Protein 7D2W (pdb70)

B-factor: mean 41.46, std 14.6, range [18.51, 100.07]

Foldseek 3Di:
DQDDPVRLVVVLVVPPWDDDVVVVVVSVVSLVVHLVVLLVVLLVVLVVLAPCCDDDHNVNLVVVSCVVVVVLSVVLVVVLVVCVVVPHTSVVNVVSSVVSSVVSVVSSVVSSVVSNVNRVVVVDD/DADDPVRLVVVLVVCPFDDDPVVVVVSVVNLVVHLVVLLVVLLVVLVVLAPCVPDQDHNVNLVVVSCVVSVVLSVVLVVVLVVCVVVVPTSVVSSVSSVVSSVVSVVSSVVSSVVSVVSSVVVVD

Secondary structure (DSSP, 8-state):
-PPPHHHHHHHHHH-SSPPPHHHHHHHHHHHHHHHHHHHHHHHHHHHHHS-------HHHHHHHHHHHHHHHHHHHHHHHHHHHHTT--HHHHHHHHHHHHHHHHHHHHHHHHHHHHHHHHHT--/----HHHHHHHHHH--SPPPHHHHHHHHHHHHHHHHHHHHHHHHHHHHHS---PPPP-HHHHHHHHHHHHHHHHHHHHHHHHHHHHTT--HHHHHHHHHHHHHHHHHHHHHHHHHHHHHHHHHT-

InterPro domains:
  IPR006526 Exported protein, PHISTa/b/c, conserved domain, Plasmodium [TIGR01639] (63-121)
  IPR019111 Plasmodium RESA, N-terminal [PF09687] (70-198)
  IPR044885 Plasmodium RESA, N-terminal helical domain superfamily [G3DSA:6.10.280.180] (71-206)

Solvent-accessible surface area: 14260 Å² total; per-residue (Å²): 136,95,40,75,86,124,81,0,32,100,35,12,105,130,10,124,143,70,16,99,110,108,79,7,49,76,1,8,97,28,0,14,22,20,6,122,93,23,14,139,62,9,36,158,74,0,113,66,44,16,48,150,160,56,95,55,82,63,101,24,0,26,154,42,0,62,93,91,14,58,79,17,43,83,77,0,35,85,97,0,83,101,19,12,96,128,169,4,84,16,94,74,3,32,28,24,1,38,24,0,0,12,68,4,43,57,19,22,9,61,3,34,23,85,9,18,89,36,1,9,72,46,115,46,150,144,94,41,68,64,124,74,1,45,109,40,0,91,118,8,111,93,104,20,97,111,108,81,5,55,71,0,6,96,23,0,12,17,17,8,114,91,20,13,136,56,9,30,142,82,0,152,68,61,21,74,154,144,113,117,136,58,67,50,140,36,0,26,160,43,0,63,95,85,13,57,76,23,44,81,75,0,30,86,83,0,86,96,25,15,94,82,174,5,84,14,28,58,2,12,13,20,1,30,53,0,1,14,69,4,26,77,24,20,6,63,4,46,24,82,9,26,106,48,8,36,100,37,177,132

Radius of gyration: 20.76 Å; Cα contacts (8 Å, |Δi|>4): 161; c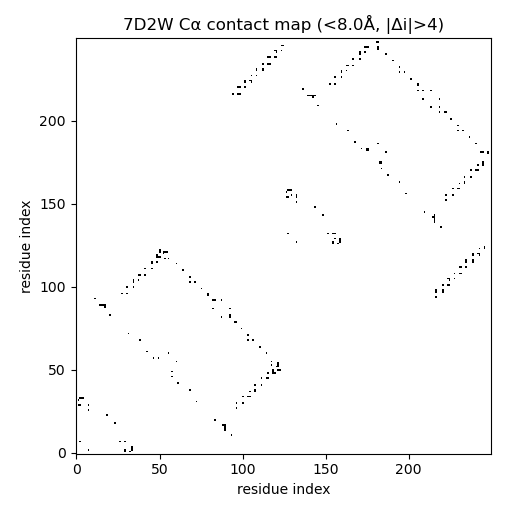hains: 2; bounding box: 69×45×41 Å

Nearest PDB structures (foldseek):
  7d2w-assembly1_A  TM=1.008E+00  e=3.069E-18  Plasmodium falciparum 3D7
  7d2w-assembly1_B  TM=9.846E-01  e=2.315E-16  Plasmodium falciparum 3D7
  5j0l-assembly3_E  TM=7.028E-01  e=2.109E+00  synthetic construct
  5j0l-assembly2_D  TM=6.721E-01  e=1.877E+00  synthetic construct
  5j0l-assembly1_B  TM=6.746E-01  e=4.779E+00  synthetic construct

Structure (mmCIF, N/CA/C/O backbone):
data_7D2W
#
_entry.id   7D2W
#
_cell.length_a   78.523
_cell.length_b   78.523
_cell.length_c   100.559
_cell.angle_alpha   90.000
_cell.angle_beta   90.000
_cell.angle_gamma   120.000
#
_symmetry.space_group_name_H-M   'P 65'
#
loop_
_entity.id
_entity.type
_entity.pdbx_description
1 polymer 'PRESAN domain-containing protein'
2 non-polymer 'MERCURY (II) ION'
3 water water
#
loop_
_atom_site.group_PDB
_atom_site.id
_atom_site.type_symbol
_atom_site.label_atom_id
_atom_site.label_alt_id
_atom_site.label_comp_id
_atom_site.label_asym_id
_atom_site.label_entity_id
_atom_site.label_seq_id
_atom_site.pdbx_PDB_ins_code
_atom_site.Cartn_x
_atom_site.Cartn_y
_atom_site.Cartn_z
_atom_site.occupancy
_atom_site.B_iso_or_equiv
_atom_site.auth_seq_id
_atom_site.auth_comp_id
_atom_site.auth_asym_id
_atom_site.auth_atom_id
_atom_site.pdbx_PDB_model_num
ATOM 1 N N . GLU A 1 45 ? 24.35510 44.93769 17.43997 1.000 67.41773 44 GLU A N 1
ATOM 2 C CA . GLU A 1 45 ? 24.08555 43.50189 17.45392 1.000 64.08725 44 GLU A CA 1
ATOM 3 C C . GLU A 1 45 ? 23.58791 43.02018 18.82960 1.000 66.62520 44 GLU A C 1
ATOM 4 O O . GLU A 1 45 ? 24.23712 42.19330 19.47341 1.000 71.83143 44 GLU A O 1
ATOM 6 N N . GLN A 1 46 ? 22.42580 43.52659 19.24871 1.000 54.94960 45 GLN A N 1
ATOM 7 C CA . GLN A 1 46 ? 21.89333 43.26548 20.58418 1.000 45.70678 45 GLN A CA 1
ATOM 8 C C . GLN A 1 46 ? 21.59099 41.78420 20.78871 1.000 45.51903 45 GLN A C 1
ATOM 9 O O . GLN A 1 46 ? 20.82859 41.18042 20.02656 1.000 47.66744 45 GLN A O 1
ATOM 15 N N . LEU A 1 47 ? 22.18854 41.19863 21.82144 1.000 35.87857 46 LEU A N 1
ATOM 16 C CA . LEU A 1 47 ? 21.91793 39.80337 22.13707 1.000 39.59494 46 LEU A CA 1
ATOM 17 C C . LEU A 1 47 ? 20.53284 39.66720 22.75966 1.000 39.60519 46 LEU A C 1
ATOM 18 O O . LEU A 1 47 ? 20.07570 40.54255 23.50331 1.000 38.26826 46 LEU A O 1
ATOM 23 N N . THR A 1 48 ? 19.86410 38.56497 22.44854 1.000 33.19021 47 THR A N 1
ATOM 24 C CA . THR A 1 48 ? 18.67104 38.21224 23.19282 1.000 36.48691 47 THR A CA 1
ATOM 25 C C . THR A 1 48 ? 19.07148 37.62097 24.53681 1.000 35.54213 47 THR A C 1
ATOM 26 O O . THR A 1 48 ? 20.21109 37.19347 24.73663 1.000 31.83092 47 THR A O 1
ATOM 30 N N . ARG A 1 49 ? 18.11616 37.61024 25.47077 1.000 29.35119 48 ARG A N 1
ATOM 31 C CA . ARG A 1 49 ? 18.35027 36.97354 26.76109 1.000 31.99545 48 ARG A CA 1
ATOM 32 C C . ARG A 1 49 ? 18.81426 35.53628 26.57311 1.000 30.60637 48 ARG A C 1
ATOM 33 O O . ARG A 1 49 ? 19.77213 35.08645 27.21006 1.000 35.31326 48 ARG A O 1
ATOM 41 N N . GLU A 1 50 ? 18.15213 34.80654 25.67201 1.000 31.21364 49 GLU A N 1
ATOM 42 C CA . GLU A 1 50 ? 18.54228 33.43558 25.37689 1.000 34.69359 49 GLU A CA 1
ATOM 43 C C . GLU A 1 50 ? 19.99239 33.35803 24.90923 1.000 36.92702 49 GLU A C 1
ATOM 44 O O . GLU A 1 50 ? 20.74447 32.46765 25.32478 1.000 36.00421 49 GLU A O 1
ATOM 50 N N . GLU A 1 51 ? 20.39854 34.27317 24.03178 1.000 28.96554 50 GLU A N 1
ATOM 51 C CA . GLU A 1 51 ? 21.76811 34.25244 23.52674 1.000 38.77499 50 GLU A CA 1
ATOM 52 C C . GLU A 1 51 ? 22.75928 34.63024 24.61082 1.000 39.84342 50 GLU A C 1
ATOM 53 O O . GLU A 1 51 ? 23.88362 34.12535 24.62932 1.000 37.51911 50 GLU A O 1
ATOM 59 N N . LEU A 1 52 ? 22.35677 35.50774 25.52253 1.000 36.82954 51 LEU A N 1
ATOM 60 C CA . LEU A 1 52 ? 23.23791 35.88869 26.61796 1.000 34.62617 51 LEU A CA 1
ATOM 61 C C . LEU A 1 52 ? 23.45518 34.72546 27.57703 1.000 33.21216 51 LEU A C 1
ATOM 62 O O . LEU A 1 52 ? 24.57810 34.48844 28.03520 1.000 36.96925 51 LEU A O 1
ATOM 67 N N . TYR A 1 53 ? 22.40047 33.97291 27.88295 1.000 27.94446 52 TYR A N 1
ATOM 68 C CA . TYR A 1 53 ? 22.55926 32.85546 28.80802 1.000 33.66397 52 TYR A CA 1
ATOM 69 C C . TYR A 1 53 ? 23.32628 31.69839 28.18145 1.000 34.36659 52 TYR A C 1
ATOM 70 O O . TYR A 1 53 ? 24.04433 30.98340 28.89061 1.000 38.05898 52 TYR A O 1
ATOM 79 N N . GLU A 1 54 ? 23.15651 31.47098 26.87503 1.000 32.17140 53 GLU A N 1
ATOM 80 C CA . GLU A 1 54 ? 24.00321 30.50368 26.18132 1.000 37.27407 53 GLU A CA 1
ATOM 81 C C . GLU A 1 54 ? 25.46298 30.95193 26.21733 1.000 44.05530 53 GLU A C 1
ATOM 82 O O . GLU A 1 54 ? 26.36723 30.16917 26.52819 1.000 52.59088 53 GLU A O 1
ATOM 88 N N . LEU A 1 55 ? 25.70113 32.22667 25.93348 1.000 41.31877 54 LEU A N 1
ATOM 89 C CA . LEU A 1 55 ? 27.04661 32.78191 25.99832 1.000 45.15321 54 LEU A CA 1
ATOM 90 C C . LEU A 1 55 ? 27.63929 32.70245 27.39727 1.000 55.15752 54 LEU A C 1
ATOM 91 O O . LEU A 1 55 ? 28.86762 32.67410 27.54051 1.000 55.53412 54 LEU A O 1
ATOM 96 N N . PHE A 1 56 ? 26.79456 32.67734 28.43711 1.000 52.24395 55 PHE A N 1
ATOM 97 C CA . PHE A 1 56 ? 27.27010 32.51287 29.80663 1.000 44.52187 55 PHE A CA 1
ATOM 98 C C . PHE A 1 56 ? 27.81733 31.12283 30.07041 1.000 59.22323 55 PHE A C 1
ATOM 99 O O . PHE A 1 56 ? 28.24545 30.84429 31.19493 1.000 58.68168 55 PHE A O 1
ATOM 107 N N . ASP A 1 57 ? 27.78318 30.22398 29.09206 1.000 59.23382 56 ASP A N 1
ATOM 108 C CA . ASP A 1 57 ? 28.44241 28.94002 29.25208 1.000 53.15223 56 ASP A CA 1
ATOM 109 C C . ASP A 1 57 ? 29.72172 28.84844 28.44272 1.000 58.69127 56 ASP A C 1
ATOM 110 O O . ASP A 1 57 ? 30.58084 28.02111 28.76357 1.000 55.39830 56 ASP A O 1
ATOM 115 N N . LEU A 1 58 ? 29.88280 29.71523 27.43674 1.000 55.55168 57 LEU A N 1
ATOM 116 C CA . LEU A 1 58 ? 31.16231 29.88495 26.76345 1.000 53.63858 57 LEU A CA 1
ATOM 117 C C . LEU A 1 58 ? 32.17993 30.61304 27.62836 1.000 59.46709 57 LEU A C 1
ATOM 118 O O . LEU A 1 58 ? 33.36507 30.65034 27.26872 1.000 49.54503 57 LEU A O 1
ATOM 123 N N . LEU A 1 59 ? 31.73905 31.20448 28.74219 1.000 56.34593 58 LEU A N 1
ATOM 124 C CA . LEU A 1 59 ? 32.62613 31.82256 29.72741 1.000 62.19813 58 LEU A CA 1
ATOM 125 C C . LEU A 1 59 ? 32.84776 30.81474 30.84626 1.000 65.87297 58 LEU A C 1
ATOM 126 O O . LEU A 1 59 ? 32.06307 30.71085 31.79029 1.000 62.29648 58 LEU A O 1
ATOM 131 N N . VAL A 1 60 ? 33.92456 30.04634 30.71438 1.000 71.42518 59 VAL A N 1
ATOM 132 C CA . VAL A 1 60 ? 34.35674 29.13249 31.76512 1.000 73.69057 59 VAL A CA 1
ATOM 133 C C . VAL A 1 60 ? 35.38397 29.80049 32.67582 1.000 59.12879 59 VAL A C 1
ATOM 134 O O . VAL A 1 60 ? 35.52838 29.41187 33.84202 1.000 53.34332 59 VAL A O 1
ATOM 138 N N . GLN A 1 61 ? 36.11240 30.78093 32.14693 1.000 51.74485 60 GLN A N 1
ATOM 139 C CA . GLN A 1 61 ? 37.03992 31.61374 32.88867 1.000 58.58943 60 GLN A CA 1
ATOM 140 C C . GLN A 1 61 ? 36.56378 33.05037 32.80273 1.000 53.88896 60 GLN A C 1
ATOM 141 O O . GLN A 1 61 ? 35.81156 33.41527 31.89541 1.000 44.16882 60 GLN A O 1
ATOM 147 N N . VAL A 1 62 ? 37.01883 33.86570 33.74907 1.000 53.26234 61 VAL A N 1
ATOM 148 C CA . VAL A 1 62 ? 36.73837 35.29810 33.71422 1.000 56.71108 61 VAL A CA 1
ATOM 149 C C . VAL A 1 62 ? 37.32335 35.86999 32.42488 1.000 46.64802 61 VAL A C 1
ATOM 150 O O . VAL A 1 62 ? 38.51799 35.70739 32.16063 1.000 40.22437 61 VAL A O 1
ATOM 154 N N . PRO A 1 63 ? 36.51576 36.51551 31.59265 1.000 50.18768 62 PRO A N 1
ATOM 155 C CA . PRO A 1 63 ? 37.03451 37.10437 30.35009 1.000 47.22292 62 PRO A CA 1
ATOM 156 C C . PRO A 1 63 ? 37.61144 38.48355 30.61140 1.000 43.17710 62 PRO A C 1
ATOM 157 O O . PRO A 1 63 ? 37.49162 38.99969 31.73225 1.000 40.24638 62 PRO A O 1
ATOM 161 N N . PRO A 1 64 ? 38.24449 39.11163 29.61462 1.000 38.03857 63 PRO A N 1
ATOM 162 C CA . PRO A 1 64 ? 38.78083 40.46354 29.82175 1.000 41.48025 63 PRO A CA 1
ATOM 163 C C . PRO A 1 64 ? 37.67082 41.45234 30.12854 1.000 45.84678 63 PRO A C 1
ATOM 164 O O . PRO A 1 64 ? 36.50657 41.23794 29.78472 1.000 32.34754 63 PRO A O 1
ATOM 168 N N . ARG A 1 65 ? 38.06072 42.56374 30.76677 1.000 39.05689 64 ARG A N 1
ATOM 169 C CA . ARG A 1 65 ? 37.08117 43.52452 31.27215 1.000 39.54261 64 ARG A CA 1
ATOM 170 C C . ARG A 1 65 ? 36.25607 44.13968 30.14359 1.000 36.92114 64 ARG A C 1
ATOM 171 O O . ARG A 1 65 ? 35.03812 44.31906 30.29008 1.000 40.92365 64 ARG A O 1
ATOM 179 N N . THR A 1 66 ? 36.89892 44.46427 29.00886 1.000 34.53930 65 THR A N 1
ATOM 180 C CA . THR A 1 66 ? 36.16603 44.93810 27.83253 1.000 38.81794 65 THR A CA 1
ATOM 181 C C . THR A 1 66 ? 35.04254 43.98144 27.46227 1.000 33.08410 65 THR A C 1
ATOM 182 O O . THR A 1 66 ? 33.92966 44.40279 27.12453 1.000 36.68452 65 THR A O 1
ATOM 186 N N . TYR A 1 67 ? 35.32475 42.68496 27.51143 1.000 38.37790 66 TYR A N 1
ATOM 187 C CA . TYR A 1 67 ? 34.30057 41.68688 27.23532 1.000 34.87595 66 TYR A CA 1
ATOM 188 C C . TYR A 1 67 ? 33.18099 41.79283 28.25392 1.000 30.00715 66 TYR A C 1
ATOM 189 O O . TYR A 1 67 ? 31.99654 41.84680 27.90130 1.000 29.79140 66 TYR A O 1
ATOM 198 N N . LEU A 1 68 ? 33.54525 41.84834 29.53632 1.000 33.60749 67 LEU A N 1
ATOM 199 C CA . LEU A 1 68 ? 32.54404 41.96949 30.58906 1.000 33.77950 67 LEU A CA 1
ATOM 200 C C . LEU A 1 68 ? 31.69668 43.22694 30.42245 1.000 38.18232 67 LEU A C 1
ATOM 201 O O . LEU A 1 68 ? 30.48215 43.19774 30.66830 1.000 28.46709 67 LEU A O 1
ATOM 206 N N . LEU A 1 69 ? 32.30973 44.34226 29.99712 1.000 33.88966 68 LEU A N 1
ATOM 207 C CA . LEU A 1 69 ? 31.53012 45.56614 29.82014 1.000 34.14703 68 LEU A CA 1
ATOM 208 C C . LEU A 1 69 ? 30.57784 45.44525 28.64049 1.000 28.99224 68 LEU A C 1
ATOM 209 O O . LEU A 1 69 ? 29.46366 45.97664 28.67586 1.000 27.45985 68 LEU A O 1
ATOM 214 N N . ASN A 1 70 ? 31.00942 44.75728 27.58679 1.000 28.95235 69 ASN A N 1
ATOM 215 C CA . ASN A 1 70 ? 30.15493 44.47367 26.44043 1.000 31.95224 69 ASN A CA 1
ATOM 216 C C . ASN A 1 70 ? 28.92493 43.66539 26.86389 1.000 34.75404 69 ASN A C 1
ATOM 217 O O . ASN A 1 70 ? 27.80226 43.99036 26.47255 1.000 28.08049 69 ASN A O 1
ATOM 222 N N A ILE A 1 71 ? 29.14266 42.62582 27.66325 0.524 26.39070 70 ILE A N 1
ATOM 223 N N B ILE A 1 71 ? 29.15484 42.62005 27.65649 0.476 26.40201 70 ILE A N 1
ATOM 224 C CA A ILE A 1 71 ? 28.02544 41.83234 28.18290 0.524 25.34144 70 ILE A CA 1
ATOM 225 C CA B ILE A 1 71 ? 28.05948 41.82359 28.22152 0.476 28.23769 70 ILE A CA 1
ATOM 226 C C A ILE A 1 71 ? 27.05701 42.71154 28.97024 0.524 27.21996 70 ILE A C 1
ATOM 227 C C B ILE A 1 71 ? 27.07028 42.71974 28.95652 0.476 27.33581 70 ILE A C 1
ATOM 228 O O A ILE A 1 71 ? 25.83421 42.60741 28.81086 0.524 27.12089 70 ILE A O 1
ATOM 229 O O B ILE A 1 71 ? 25.85310 42.63354 28.75284 0.476 27.58135 70 ILE A O 1
ATOM 238 N N . TRP A 1 72 ? 27.58062 43.59636 29.82590 1.000 26.42055 71 TRP A N 1
ATOM 239 C CA . TRP A 1 72 ? 26.70774 44.48352 30.59603 1.000 25.49931 71 TRP A CA 1
ATOM 240 C C . TRP A 1 72 ? 25.88199 45.41124 29.69488 1.000 28.15949 71 TRP A C 1
ATOM 241 O O . TRP A 1 72 ? 24.72024 45.70855 29.99829 1.000 30.30453 71 TRP A O 1
ATOM 252 N N . ASN A 1 73 ? 26.45970 45.88814 28.58984 1.000 28.09183 72 ASN A N 1
ATOM 253 C CA . ASN A 1 73 ? 25.67349 46.69737 27.66238 1.000 30.86276 72 ASN A CA 1
ATOM 254 C C . ASN A 1 73 ? 24.53124 45.88644 27.05633 1.000 30.17331 72 ASN A C 1
ATOM 255 O O . ASN A 1 73 ? 23.42629 46.40510 26.87618 1.000 29.69319 72 ASN A O 1
ATOM 260 N N . HIS A 1 74 ? 24.77473 44.61328 26.72666 1.000 25.97171 73 HIS A N 1
ATOM 261 C CA . HIS A 1 74 ? 23.68070 43.76259 26.26456 1.000 23.93762 73 HIS A CA 1
ATOM 262 C C . HIS A 1 74 ? 22.63635 43.56028 27.36728 1.000 26.30029 73 HIS A C 1
ATOM 263 O O . HIS A 1 74 ? 21.43461 43.49411 27.08766 1.000 28.26143 73 HIS A O 1
ATOM 270 N N . LYS A 1 75 ? 23.07710 43.43257 28.62155 1.000 27.54203 74 LYS A N 1
ATOM 271 C CA . LYS A 1 75 ? 22.12905 43.36659 29.73611 1.000 26.37070 74 LYS A CA 1
ATOM 272 C C . LYS A 1 75 ? 21.26483 44.62369 29.78877 1.000 24.56411 74 LYS A C 1
ATOM 273 O O . LYS A 1 75 ? 20.03627 44.54570 29.92063 1.000 24.79494 74 LYS A O 1
ATOM 279 N N . ASN A 1 76 ? 21.89640 45.79455 29.68609 1.000 24.97490 75 ASN A N 1
ATOM 280 C CA . ASN A 1 76 ? 21.15248 47.05084 29.68584 1.000 29.63791 75 ASN A CA 1
ATOM 281 C C . ASN A 1 76 ? 20.13085 47.09221 28.55690 1.000 26.86162 75 ASN A C 1
ATOM 282 O O . ASN A 1 76 ? 18.98806 47.50301 28.76975 1.000 32.16842 75 ASN A O 1
ATOM 287 N N . GLY A 1 77 ? 20.51422 46.64470 27.35771 1.000 31.79914 76 GLY A N 1
ATOM 288 C CA . GLY A 1 77 ? 19.57248 46.63297 26.24526 1.000 32.53972 76 GLY A CA 1
ATOM 289 C C . GLY A 1 77 ? 18.37276 45.73665 26.49740 1.000 33.91429 76 GLY A C 1
ATOM 290 O O . GLY A 1 77 ? 17.24864 46.05406 26.10124 1.000 27.28374 76 GLY A O 1
ATOM 291 N N . ILE A 1 78 ? 18.59800 44.59761 27.14562 1.000 25.60502 77 ILE A N 1
ATOM 292 C CA . ILE A 1 78 ? 17.50299 43.69473 27.47563 1.000 29.20349 77 ILE A CA 1
ATOM 293 C C . ILE A 1 78 ? 16.56211 44.34399 28.49077 1.000 26.5730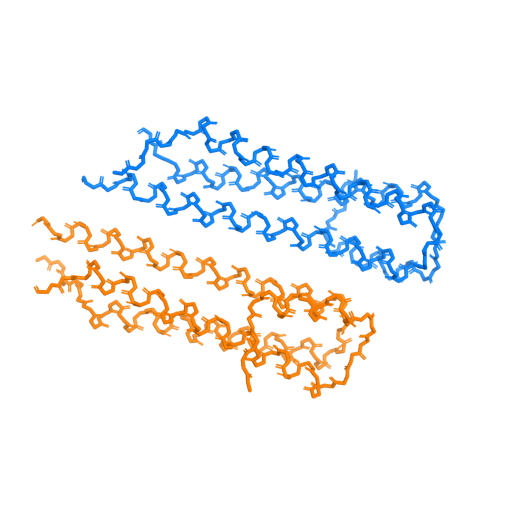1 77 ILE A C 1
ATOM 294 O O . ILE A 1 78 ? 15.33561 44.32894 28.32418 1.000 27.04804 77 ILE A O 1
ATOM 299 N N . CYS A 1 79 ? 17.11518 44.93200 29.54803 1.000 23.30811 78 CYS A N 1
ATOM 300 C CA . CYS A 1 79 ? 16.24576 45.53234 30.56230 1.000 25.64655 78 CYS A CA 1
ATOM 301 C C . CYS A 1 79 ? 15.50827 46.75149 30.02037 1.000 27.03004 78 CYS A C 1
ATOM 302 O O . CYS A 1 79 ? 14.32106 46.94815 30.31091 1.000 26.08174 78 CYS A O 1
ATOM 305 N N . ARG A 1 80 ? 16.19786 47.58406 29.24301 1.000 24.04534 79 ARG A N 1
ATOM 306 C CA . ARG A 1 80 ? 15.57070 48.77766 28.67719 1.000 26.55531 79 ARG A CA 1
ATOM 307 C C . ARG A 1 80 ? 14.44583 48.43377 27.70796 1.000 30.30922 79 ARG A C 1
ATOM 308 O O . ARG A 1 80 ? 13.45865 49.17970 27.60661 1.000 29.33239 79 ARG A O 1
ATOM 316 N N . GLN A 1 81 ? 14.56940 47.32506 26.97521 1.000 27.03318 80 GLN A N 1
ATOM 317 C CA . GLN A 1 81 ? 13.45806 46.91077 26.12514 1.000 28.85400 80 GLN A CA 1
ATOM 318 C C . GLN A 1 81 ? 12.28830 46.44273 26.98165 1.000 32.03218 80 GLN A C 1
ATOM 319 O O . GLN A 1 81 ? 11.12379 46.65434 26.61936 1.000 30.20481 80 GLN A O 1
ATOM 325 N N . GLY A 1 82 ? 12.57943 45.80799 28.12313 1.000 26.98769 81 GLY A N 1
ATOM 326 C CA . GLY A 1 82 ? 11.51958 45.48121 29.06850 1.000 26.58687 81 GLY A CA 1
ATOM 327 C C . GLY A 1 82 ? 10.76545 46.70848 29.55105 1.000 27.42542 81 GLY A C 1
ATOM 328 O O . GLY A 1 82 ? 9.53602 46.68889 29.68153 1.000 29.10771 81 GLY A O 1
ATOM 329 N N . THR A 1 83 ? 11.49010 47.78939 29.83456 1.000 25.64279 82 THR A N 1
ATOM 330 C CA . THR A 1 83 ? 10.84044 49.03414 30.23890 1.000 29.64721 82 THR A CA 1
ATOM 331 C C . THR A 1 83 ? 9.97629 49.60398 29.10702 1.000 34.68901 82 THR A C 1
ATOM 332 O O . THR A 1 83 ? 8.82710 50.01344 29.32851 1.000 29.96973 82 THR A O 1
ATOM 336 N N . LYS A 1 84 ? 10.52278 49.65543 27.88963 1.000 27.16723 83 LYS A N 1
ATOM 337 C CA . LYS A 1 84 ? 9.73840 50.11339 26.74198 1.000 27.83428 83 LYS A CA 1
ATOM 338 C C . LYS A 1 84 ? 8.45594 49.30167 26.59783 1.000 31.05281 83 LYS A C 1
ATOM 339 O O . LYS A 1 84 ? 7.37625 49.86632 26.38309 1.000 33.67169 83 LYS A O 1
ATOM 345 N N . ASP A 1 85 ? 8.55586 47.97263 26.74532 1.000 34.08323 84 ASP A N 1
ATOM 346 C CA . ASP A 1 85 ? 7.39114 47.09689 26.63287 1.000 32.39177 84 ASP A CA 1
ATOM 347 C C . ASP A 1 85 ? 6.36945 47.37338 27.73115 1.000 32.06933 84 ASP A C 1
ATOM 348 O O . ASP A 1 85 ? 5.15584 47.35754 27.48300 1.000 33.70204 84 ASP A O 1
ATOM 353 N N . LEU A 1 86 ? 6.84078 47.57328 28.95986 1.000 29.11575 85 LEU A N 1
ATOM 354 C CA . LEU A 1 86 ? 5.94206 47.89892 30.06449 1.000 26.10052 85 LEU A CA 1
ATOM 355 C C . LEU A 1 86 ? 5.16926 49.18714 29.78379 1.000 23.72978 85 LEU A C 1
ATOM 356 O O . LEU A 1 86 ? 3.94986 49.24801 29.97722 1.000 31.92602 85 LEU A O 1
ATOM 361 N N . LEU A 1 87 ? 5.86757 50.23133 29.33260 1.000 29.64777 86 LEU A N 1
ATOM 362 C CA . LEU A 1 87 ? 5.20747 51.50733 29.07065 1.000 32.53695 86 LEU A CA 1
ATOM 363 C C . LEU A 1 87 ? 4.23273 51.39242 27.90782 1.000 34.87546 86 LEU A C 1
ATOM 364 O O . LEU A 1 87 ? 3.17604 52.03306 27.91130 1.000 31.18438 86 LEU A O 1
ATOM 369 N N . LYS A 1 88 ? 4.57763 50.58666 26.90440 1.000 29.74885 87 LYS A N 1
ATOM 370 C CA . LYS A 1 88 ? 3.65650 50.32387 25.80102 1.000 33.09731 87 LYS A CA 1
ATOM 371 C C . LYS A 1 88 ? 2.39770 49.63311 26.30977 1.000 41.77571 87 LYS A C 1
ATOM 372 O O . LYS A 1 88 ? 1.27013 50.01401 25.95190 1.000 37.61876 87 LYS A O 1
ATOM 378 N N A ASN A 1 89 ? 2.56841 48.62685 27.16608 0.598 33.60786 88 ASN A N 1
ATOM 379 N N B ASN A 1 89 ? 2.57283 48.60551 27.14616 0.402 34.79293 88 ASN A N 1
ATOM 380 C CA A ASN A 1 89 ? 1.41419 47.89636 27.67680 0.598 37.48018 88 ASN A CA 1
ATOM 381 C CA B ASN A 1 89 ? 1.43005 47.88360 27.69960 0.402 37.23456 88 ASN A CA 1
ATOM 382 C C A ASN A 1 89 ? 0.58429 48.75799 28.62161 0.598 37.26515 88 ASN A C 1
ATOM 383 C C B ASN A 1 89 ? 0.58834 48.78890 28.58959 0.402 37.26947 88 ASN A C 1
ATOM 384 O O A ASN A 1 89 ? -0.64790 48.68046 28.61383 0.598 38.38560 88 ASN A O 1
ATOM 385 O O B ASN A 1 89 ? -0.64409 48.77476 28.51156 0.402 38.12433 88 ASN A O 1
ATOM 394 N N . LEU A 1 90 ? 1.23651 49.59511 29.43322 1.000 36.56535 89 LEU A N 1
ATOM 395 C CA . LEU A 1 90 ? 0.49386 50.46605 30.33794 1.000 32.26140 89 LEU A CA 1
ATOM 396 C C . LEU A 1 90 ? -0.25648 51.55057 29.57442 1.000 38.38932 89 LEU A C 1
ATOM 397 O O . LEU A 1 90 ? -1.39489 51.89253 29.92375 1.000 37.31921 89 LEU A O 1
ATOM 402 N N . ARG A 1 91 ? 0.35973 52.09510 28.52162 1.000 36.26563 90 ARG A N 1
ATOM 403 C CA . ARG A 1 91 ? -0.32580 53.08265 27.69920 1.000 35.26072 90 ARG A CA 1
ATOM 404 C C . ARG A 1 91 ? -1.61360 52.51444 27.11839 1.000 36.81299 90 ARG A C 1
ATOM 405 O O . ARG A 1 91 ? -2.61011 53.23117 26.99408 1.000 40.20248 90 ARG A O 1
ATOM 413 N N . GLY A 1 92 ? -1.61933 51.22061 26.79785 1.000 46.00250 91 GLY A N 1
ATOM 414 C CA . GLY A 1 92 ? -2.81003 50.60443 26.24239 1.000 53.77830 91 GLY A CA 1
ATOM 415 C C . GLY A 1 92 ? -3.99008 50.61683 27.19391 1.000 54.64580 91 GLY A C 1
ATOM 416 O O . GLY A 1 92 ? -5.13601 50.77014 26.76687 1.000 58.06302 91 GLY A O 1
ATOM 417 N N . ILE A 1 93 ? -3.73337 50.45039 28.49319 1.000 50.61239 92 ILE A N 1
ATOM 418 C CA . ILE A 1 93 ? -4.81624 50.34853 29.46814 1.000 51.40956 92 ILE A CA 1
ATOM 419 C C . ILE A 1 93 ? -5.02207 51.63392 30.25138 1.000 45.92481 92 ILE A C 1
ATOM 420 O O . ILE A 1 93 ? -5.97756 51.72595 31.02737 1.000 53.04455 92 ILE A O 1
ATOM 425 N N . ALA A 1 94 ? -4.16249 52.63029 30.06615 1.000 48.07876 93 ALA A N 1
ATOM 426 C CA . ALA A 1 94 ? -4.38858 53.93457 30.66190 1.000 52.34158 93 ALA A CA 1
ATOM 427 C C . ALA A 1 94 ? -5.66035 54.56169 30.08686 1.000 63.68914 93 ALA A C 1
ATOM 428 O O . ALA A 1 94 ? -5.98280 54.36918 28.91106 1.000 64.60963 93 ALA A O 1
ATOM 430 N N . PRO A 1 95 ? -6.40079 55.31600 30.89068 1.000 62.78058 94 PRO A N 1
ATOM 431 C CA . PRO A 1 95 ? -7.62064 55.95632 30.38996 1.000 67.87504 94 PRO A CA 1
ATOM 432 C C . PRO A 1 95 ? -7.31832 57.21808 29.59145 1.000 66.57748 94 PRO A C 1
ATOM 433 O O . PRO A 1 95 ? -6.22684 57.78885 29.65306 1.000 61.75520 94 PRO A O 1
ATOM 437 N N . LYS A 1 96 ? -8.31928 57.64393 28.82480 1.000 75.47097 95 LYS A N 1
ATOM 438 C CA . LYS A 1 96 ? -8.21194 58.86560 28.02493 1.000 80.02497 95 LYS A CA 1
ATOM 439 C C . LYS A 1 96 ? -9.11221 59.97639 28.56565 1.000 77.81114 95 LYS A C 1
ATOM 440 O O . LYS A 1 96 ? -9.86591 59.77364 29.52115 1.000 75.41435 95 LYS A O 1
ATOM 442 N N . PRO A 1 112 ? -11.39983 57.92548 44.81182 1.000 93.55503 111 PRO A N 1
ATOM 443 C CA . PRO A 1 112 ? -10.49202 57.29499 43.84528 1.000 92.85680 111 PRO A CA 1
ATOM 444 C C . PRO A 1 112 ? -9.24914 58.14744 43.58404 1.000 95.16829 111 PRO A C 1
ATOM 445 O O . PRO A 1 112 ? -9.22823 59.31873 43.96770 1.000 100.05968 111 PRO A O 1
ATOM 449 N N . PRO A 1 113 ? -8.22736 57.57079 42.95366 1.000 90.15259 112 PRO A N 1
ATOM 450 C CA . PRO A 1 113 ? -7.03467 58.34806 42.60244 1.000 82.24178 112 PRO A CA 1
ATOM 451 C C . PRO A 1 113 ? -7.18595 59.05295 41.26256 1.000 82.51068 112 PRO A C 1
ATOM 452 O O . PRO A 1 113 ? -7.96716 58.65241 40.39572 1.000 84.44929 112 PRO A O 1
ATOM 456 N N . LYS A 1 114 ? -6.41430 60.12821 41.10541 1.000 73.50871 113 LYS A N 1
ATOM 457 C CA . LYS A 1 114 ? -6.42068 60.93630 39.89205 1.000 60.72940 113 LYS A CA 1
ATOM 458 C C . LYS A 1 114 ? -5.06075 60.90025 39.20645 1.000 49.37958 113 LYS A C 1
ATOM 459 O O . LYS A 1 114 ? -4.55369 61.92205 38.74088 1.000 52.85051 113 LYS A O 1
ATOM 461 N N . ILE A 1 115 ? -4.44868 59.71646 39.13228 1.000 48.18974 114 ILE A N 1
ATOM 462 C CA . ILE A 1 115 ? -3.13184 59.61074 38.51764 1.000 52.65032 114 ILE A CA 1
ATOM 463 C C . ILE A 1 115 ? -3.25217 59.74570 37.00666 1.000 46.23255 114 ILE A C 1
ATOM 464 O O . ILE A 1 115 ? -4.16113 59.18644 36.37709 1.000 48.35199 114 ILE A O 1
ATOM 469 N N . THR A 1 116 ? -2.34754 60.52240 36.42684 1.000 46.86059 115 THR A N 1
ATOM 470 C CA . THR A 1 116 ? -2.31390 60.77873 35.00058 1.000 37.75847 115 THR A CA 1
ATOM 471 C C . THR A 1 116 ? -1.25442 59.90944 34.33775 1.000 41.12168 115 THR A C 1
ATOM 472 O O . THR A 1 116 ? -0.44153 59.24975 34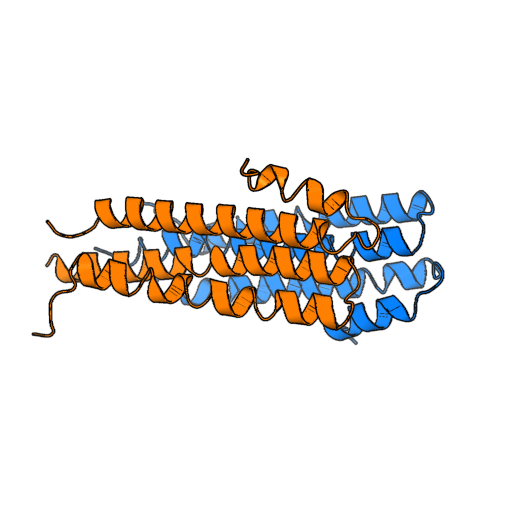.99803 1.000 35.66480 115 THR A O 1
ATOM 476 N N . TRP A 1 117 ? -1.25980 59.92066 33.00209 1.000 42.08178 116 TRP A N 1
ATOM 477 C CA . TRP A 1 117 ? -0.22029 59.18031 32.29859 1.000 40.30580 116 TRP A CA 1
ATOM 478 C C . TRP A 1 117 ? 1.15375 59.75760 32.61165 1.000 31.67214 116 TRP A C 1
ATOM 479 O O . TRP A 1 117 ? 2.11853 59.00903 32.79913 1.000 33.12556 116 TRP A O 1
ATOM 490 N N . GLN A 1 118 ? 1.25326 61.08998 32.67383 1.000 36.84583 117 GLN A N 1
ATOM 491 C CA . GLN A 1 118 ? 2.52183 61.73481 33.00050 1.000 43.89542 117 GLN A CA 1
ATOM 492 C C . GLN A 1 118 ? 3.02449 61.30391 34.37693 1.000 35.51125 117 GLN A C 1
ATOM 493 O O . GLN A 1 118 ? 4.23105 61.14130 34.57768 1.000 34.79363 117 GLN A O 1
ATOM 496 N N . GLY A 1 119 ? 2.11629 61.10076 35.33247 1.000 35.05395 118 GLY A N 1
ATOM 497 C CA . GLY A 1 119 ? 2.54107 60.64123 36.64877 1.000 31.76933 118 GLY A CA 1
ATOM 498 C C . GLY A 1 119 ? 3.05445 59.21019 36.62954 1.000 35.29512 118 GLY A C 1
ATOM 499 O O . GLY A 1 119 ? 4.09735 58.89916 37.22239 1.000 31.87721 118 GLY A O 1
ATOM 500 N N . CYS A 1 120 ? 2.31113 58.31556 35.96359 1.000 34.63846 119 CYS A N 1
ATOM 501 C CA . CYS A 1 120 ? 2.74566 56.92891 35.80885 1.000 35.22237 119 CYS A CA 1
ATOM 502 C C . CYS A 1 120 ? 4.11245 56.86534 35.14188 1.000 27.11906 119 CYS A C 1
ATOM 503 O O . CYS A 1 120 ? 5.01016 56.13476 35.58671 1.000 28.61814 119 CYS A O 1
ATOM 506 N N . SER A 1 121 ? 4.29127 57.65559 34.08515 1.000 31.57753 120 SER A N 1
ATOM 507 C CA . SER A 1 121 ? 5.54138 57.64226 33.33750 1.000 30.64618 120 SER A CA 1
ATOM 508 C C . SER A 1 121 ? 6.70214 58.14442 34.18460 1.000 32.69056 120 SER A C 1
ATOM 509 O O . SER A 1 121 ? 7.79212 57.56915 34.14641 1.000 32.93855 120 SER A O 1
ATOM 512 N N A TYR A 1 122 ? 6.47641 59.20573 34.96302 0.439 30.34326 121 TYR A N 1
ATOM 513 N N B TYR A 1 122 ? 6.49675 59.22639 34.94832 0.561 30.07287 121 TYR A N 1
ATOM 514 C CA A TYR A 1 122 ? 7.52331 59.72951 35.83548 0.439 32.61090 121 TYR A CA 1
ATOM 515 C CA B TYR A 1 122 ? 7.55951 59.71050 35.83154 0.561 32.69763 121 TYR A CA 1
ATOM 516 C C A TYR A 1 122 ? 7.94020 58.69475 36.87566 0.439 29.71122 121 TYR A C 1
ATOM 517 C C B TYR A 1 122 ? 7.95093 58.63912 36.84035 0.561 29.65787 121 TYR A C 1
ATOM 518 O O A TYR A 1 122 ? 9.13428 58.45648 37.09551 0.439 29.02488 121 TYR A O 1
ATOM 519 O O B TYR A 1 122 ? 9.13713 58.33371 37.01828 0.561 28.74298 121 TYR A O 1
ATOM 536 N N . ASP A 1 123 ? 6.95892 58.07287 37.53173 1.000 29.15480 122 ASP A N 1
ATOM 537 C CA . ASP A 1 123 ? 7.23733 57.04438 38.52636 1.000 26.99893 122 ASP A CA 1
ATOM 538 C C . ASP A 1 123 ? 7.98511 55.85954 37.92424 1.000 33.05239 122 ASP A C 1
ATOM 539 O O . ASP A 1 123 ? 8.98933 55.39043 38.48254 1.000 25.92470 122 ASP A O 1
ATOM 544 N N . CYS A 1 124 ? 7.48873 55.33520 36.80267 1.000 30.17328 123 CYS A N 1
ATOM 545 C CA . CYS A 1 124 ? 8.13398 54.17155 36.20204 1.000 24.67919 123 CYS A CA 1
ATOM 546 C C . CYS A 1 124 ? 9.56928 54.49516 35.80630 1.000 25.61026 123 CYS A C 1
ATOM 547 O O . CYS A 1 124 ? 10.49741 53.74134 36.10866 1.000 27.56959 123 CYS A O 1
ATOM 550 N N . ASN A 1 125 ? 9.77225 55.62661 35.14235 1.000 25.00874 124 ASN A N 1
ATOM 551 C CA . ASN A 1 125 ? 11.11533 55.96996 34.69580 1.000 25.58671 124 ASN A CA 1
ATOM 552 C C . ASN A 1 125 ? 12.05394 56.23130 35.87081 1.000 26.98258 124 ASN A C 1
ATOM 553 O O . ASN A 1 125 ? 13.23449 55.87039 35.82120 1.000 27.10227 124 ASN A O 1
ATOM 558 N N . MET A 1 126 ? 11.55276 56.83496 36.94914 1.000 27.66425 125 MET A N 1
ATOM 559 C CA . MET A 1 126 ? 12.41031 57.02492 38.12025 1.000 27.81610 125 MET A CA 1
ATOM 560 C C . MET A 1 126 ? 12.80117 55.69185 38.76522 1.000 31.54131 125 MET A C 1
ATOM 561 O O . MET A 1 126 ? 13.95316 55.51299 39.18211 1.000 29.82768 125 MET A O 1
ATOM 566 N N . MET A 1 127 ? 11.85960 54.75209 38.88257 1.000 29.53495 126 MET A N 1
ATOM 567 C CA . MET A 1 127 ? 12.20268 53.45533 39.46422 1.000 28.72353 126 MET A CA 1
ATOM 568 C C . MET A 1 127 ? 13.22245 52.71607 38.59490 1.000 29.46956 126 MET A C 1
ATOM 569 O O . MET A 1 127 ? 14.22310 52.19602 39.10526 1.000 28.45932 126 MET A O 1
ATOM 574 N N . VAL A 1 128 ? 13.00959 52.67585 37.27524 1.000 26.55906 127 VAL A N 1
ATOM 575 C CA . VAL A 1 128 ? 13.92729 51.88388 36.44659 1.000 31.63057 127 VAL A CA 1
ATOM 576 C C . VAL A 1 128 ? 15.27931 52.57985 36.32121 1.000 30.49964 127 VAL A C 1
ATOM 577 O O . VAL A 1 128 ? 16.33149 51.92594 36.35188 1.000 30.24760 127 VAL A O 1
ATOM 581 N N . SER A 1 129 ? 15.29268 53.90803 36.21003 1.000 29.96519 128 SER A N 1
ATOM 582 C CA . SER A 1 129 ? 16.58304 54.56723 36.05361 1.000 33.82856 128 SER A CA 1
ATOM 583 C C . SER A 1 129 ? 17.40713 54.44958 37.33322 1.000 33.71848 128 SER A C 1
ATOM 584 O O . SER A 1 129 ? 18.62539 54.24419 37.27195 1.000 33.95354 128 SER A O 1
ATOM 587 N N . THR A 1 130 ? 16.76344 54.52459 38.50407 1.000 34.69463 129 THR A N 1
ATOM 588 C CA A THR A 1 130 ? 17.49858 54.35685 39.75335 0.576 29.49972 129 THR A CA 1
ATOM 589 C CA B THR A 1 130 ? 17.51926 54.36420 39.74237 0.424 29.80296 129 THR A CA 1
ATOM 590 C C . THR A 1 130 ? 17.99929 52.92629 39.90872 1.000 31.31650 129 THR A C 1
ATOM 591 O O . THR A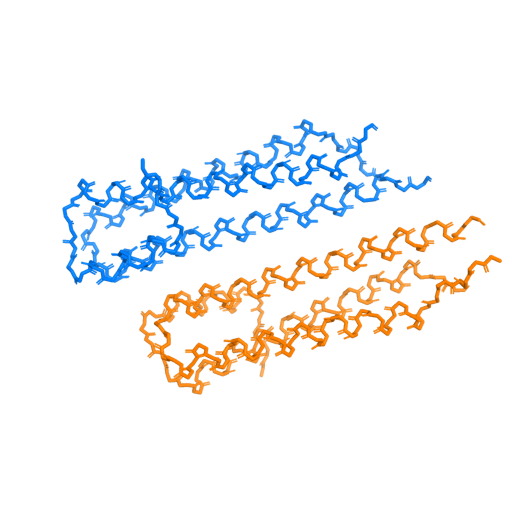 1 130 ? 19.10991 52.69658 40.40764 1.000 29.74036 129 THR A O 1
ATOM 598 N N . LEU A 1 131 ? 17.19684 51.94207 39.48149 1.000 25.32306 130 LEU A N 1
ATOM 599 C CA . LEU A 1 131 ? 17.66673 50.56089 39.57438 1.000 29.81093 130 LEU A CA 1
ATOM 600 C C . LEU A 1 131 ? 18.86252 50.33470 38.66225 1.000 28.97922 130 LEU A C 1
ATOM 601 O O . LEU A 1 131 ? 19.82412 49.65779 39.04508 1.000 27.48356 130 LEU A O 1
ATOM 606 N N . GLU A 1 132 ? 18.82936 50.90421 37.45115 1.000 29.38758 131 GLU A N 1
ATOM 607 C CA . GLU A 1 132 ? 19.94596 50.72996 36.52611 1.000 29.91975 131 GLU A CA 1
ATOM 608 C C . GLU A 1 132 ? 21.24390 51.27132 37.12477 1.000 30.75802 131 GLU A C 1
ATOM 609 O O . GLU A 1 132 ? 22.28794 50.60885 37.08256 1.000 32.26974 131 GLU A O 1
ATOM 615 N N . THR A 1 133 ? 21.18833 52.46373 37.72343 1.000 30.83766 132 THR A N 1
ATOM 616 C CA . THR A 1 133 ? 22.37414 53.04581 38.34659 1.000 32.76284 132 THR A CA 1
ATOM 617 C C . THR A 1 133 ? 22.88610 52.17133 39.48492 1.000 34.44867 132 THR A C 1
ATOM 618 O O . THR A 1 133 ? 24.09097 51.92130 39.59791 1.000 34.51197 132 THR A O 1
ATOM 622 N N . GLU A 1 134 ? 21.97896 51.71232 40.35182 1.000 30.57307 133 GLU A N 1
ATOM 623 C CA . GLU A 1 134 ? 22.37760 50.88245 41.48454 1.000 33.23909 133 GLU A CA 1
ATOM 624 C C . GLU A 1 134 ? 23.00560 49.57118 41.01922 1.000 35.69317 133 GLU A C 1
ATOM 625 O O . GLU A 1 134 ? 24.03591 49.14528 41.55366 1.000 30.13550 133 GLU A O 1
ATOM 631 N N . GLN A 1 135 ? 22.40708 48.92020 40.01554 1.000 27.79674 134 GLN A N 1
ATOM 632 C CA . GLN A 1 135 ? 22.97798 47.67783 39.50357 1.000 22.69236 134 GLN A CA 1
ATOM 633 C C . GLN A 1 135 ? 24.34302 47.90152 38.86255 1.000 25.50329 134 GLN A C 1
ATOM 634 O O . GLN A 1 135 ? 25.27054 47.11518 39.07607 1.000 30.70981 134 GLN A O 1
ATOM 640 N N . THR A 1 136 ? 24.48037 48.94873 38.04757 1.000 28.93604 135 THR A N 1
ATOM 641 C CA . THR A 1 136 ? 25.76554 49.21764 37.40798 1.000 27.76983 135 THR A CA 1
ATOM 642 C C . THR A 1 136 ? 26.86284 49.43526 38.44586 1.000 34.51223 135 THR A C 1
ATOM 643 O O . THR A 1 136 ? 27.98896 48.94478 38.28304 1.000 28.78829 135 THR A O 1
ATOM 647 N N . ASN A 1 137 ? 26.54944 50.15449 39.52794 1.000 30.41217 136 ASN A N 1
ATOM 648 C CA . ASN A 1 137 ? 27.54027 50.36327 40.58050 1.000 37.35237 136 ASN A CA 1
ATOM 649 C C . ASN A 1 137 ? 27.93308 49.04663 41.23211 1.000 37.67293 136 ASN A C 1
ATOM 650 O O . ASN A 1 137 ? 29.11922 48.80252 41.48553 1.000 40.61174 136 ASN A O 1
ATOM 655 N N . ARG A 1 138 ? 26.94461 48.19444 41.53545 1.000 35.36581 137 ARG A N 1
ATOM 656 C CA . ARG A 1 138 ? 27.25141 46.87359 42.07107 1.000 29.81034 137 ARG A CA 1
ATOM 657 C C . ARG A 1 138 ? 28.07684 46.05643 41.07952 1.000 34.71441 137 ARG A C 1
ATOM 658 O O . ARG A 1 138 ? 28.93766 45.27030 41.48620 1.000 29.66466 137 ARG A O 1
ATOM 666 N N . PHE A 1 139 ? 27.84930 46.24889 39.77703 1.000 29.95087 138 PHE A N 1
ATOM 667 C CA . PHE A 1 139 ? 28.61799 45.51973 38.77116 1.000 29.67440 138 PHE A CA 1
ATOM 668 C C . PHE A 1 139 ? 30.08723 45.93576 38.78273 1.000 31.91717 138 PHE A C 1
ATOM 669 O O . PHE A 1 139 ? 30.98513 45.08388 38.77752 1.000 33.71619 138 PHE A O 1
ATOM 677 N N . TYR A 1 140 ? 30.35572 47.24328 38.79727 1.000 32.82564 139 TYR A N 1
ATOM 678 C CA . TYR A 1 140 ? 31.74145 47.70103 38.79612 1.000 34.67393 139 TYR A CA 1
ATOM 679 C C . TYR A 1 140 ? 32.47168 47.27622 40.06512 1.000 40.16808 139 TYR A C 1
ATOM 680 O O . TYR A 1 140 ? 33.66396 46.94871 40.02512 1.000 38.25574 139 TYR A O 1
ATOM 689 N N . ASN A 1 141 ? 31.77504 47.25835 41.20144 1.000 37.40830 140 ASN A N 1
ATOM 690 C CA . ASN A 1 141 ? 32.41209 46.79569 42.42915 1.000 39.14855 140 ASN A CA 1
ATOM 691 C C . ASN A 1 141 ? 32.78181 45.31935 42.33550 1.000 37.60960 140 ASN A C 1
ATOM 692 O O . ASN A 1 141 ? 33.86425 44.91613 42.77025 1.000 35.78478 140 ASN A O 1
ATOM 697 N N . LEU A 1 142 ? 31.90354 44.50091 41.75591 1.000 33.49240 141 LEU A N 1
ATOM 698 C CA . LEU A 1 142 ? 32.22794 43.09860 41.52262 1.000 37.05178 141 LEU A CA 1
ATOM 699 C C . LEU A 1 142 ? 33.45885 42.95768 40.64372 1.000 42.60109 141 LEU A C 1
ATOM 700 O O . LEU A 1 142 ? 34.35614 42.16007 40.93331 1.000 49.21272 141 LEU A O 1
ATOM 705 N N . LEU A 1 143 ? 33.50691 43.71558 39.54950 1.000 36.98610 142 LEU A N 1
ATOM 706 C CA . LEU A 1 143 ? 34.66477 43.66137 38.66437 1.000 41.88465 142 LEU A CA 1
ATOM 707 C C . LEU A 1 143 ? 35.93933 44.02735 39.41136 1.000 50.95255 142 LEU A C 1
ATOM 708 O O . LEU A 1 143 ? 36.95161 43.32038 39.32924 1.000 50.42779 142 LEU A O 1
ATOM 713 N N . ASN A 1 144 ? 35.90353 45.13361 40.15337 1.000 46.82111 143 ASN A N 1
ATOM 714 C CA . ASN A 1 144 ? 37.12561 45.64841 40.75678 1.000 48.81946 143 ASN A CA 1
ATOM 715 C C . ASN A 1 144 ? 37.65970 44.71513 41.83474 1.000 57.36926 143 ASN A C 1
ATOM 716 O O . ASN A 1 144 ? 38.87321 44.65733 42.05014 1.000 72.95047 143 ASN A O 1
ATOM 721 N N . LYS A 1 145 ? 36.78724 43.95388 42.49534 1.000 52.07878 144 LYS A N 1
ATOM 722 C CA . LYS A 1 145 ? 37.24204 43.00722 43.50611 1.000 57.28341 144 LYS A CA 1
ATOM 723 C C . LYS A 1 145 ? 37.60250 41.65064 42.91423 1.000 58.04523 144 LYS A C 1
ATOM 724 O O . LYS A 1 145 ? 37.82383 40.70090 43.68097 1.000 60.20700 144 LYS A O 1
ATOM 730 N N . LYS A 1 146 ? 37.67295 41.55186 41.58260 1.000 52.85291 145 LYS A N 1
ATOM 731 C CA . LYS A 1 146 ? 38.07968 40.34507 40.86360 1.000 53.08438 145 LYS A CA 1
ATOM 732 C C . LYS A 1 146 ? 37.29194 39.11725 41.32688 1.000 49.62789 145 LYS A C 1
ATOM 733 O O . LYS A 1 146 ? 37.84773 38.12836 41.79325 1.000 49.43421 145 LYS A O 1
ATOM 739 N N . ALA A 1 147 ? 35.97305 39.17966 41.14118 1.000 44.01225 146 ALA A N 1
ATOM 740 C CA . ALA A 1 147 ? 35.13103 38.07253 41.56540 1.000 43.62309 146 ALA A CA 1
ATOM 741 C C . ALA A 1 147 ? 35.21522 36.92508 40.56290 1.000 41.93358 146 ALA A C 1
ATOM 742 O O . ALA A 1 147 ? 35.44908 37.15100 39.37237 1.000 37.85882 146 ALA A O 1
ATOM 744 N N . PRO A 1 148 ? 35.02834 35.68524 41.02410 1.000 45.67089 147 PRO A N 1
ATOM 745 C CA . PRO A 1 148 ? 35.02944 34.53867 40.10571 1.000 50.64589 147 PRO A CA 1
ATOM 746 C C . PRO A 1 148 ? 33.92385 34.65752 39.06673 1.000 49.51213 147 PRO A C 1
ATOM 747 O O . PRO A 1 148 ? 32.89862 35.31316 39.27563 1.000 43.48073 147 PRO A O 1
ATOM 751 N N . ILE A 1 149 ? 34.13816 33.98125 37.93692 1.000 41.22921 148 ILE A N 1
ATOM 752 C CA . ILE A 1 149 ? 33.20823 34.10023 36.81988 1.000 46.03068 148 ILE A CA 1
ATOM 753 C C . ILE A 1 149 ? 31.81443 33.62120 37.22115 1.000 43.20298 148 ILE A C 1
ATOM 754 O O . ILE A 1 149 ? 30.80483 34.19496 36.79442 1.000 38.40879 148 ILE A O 1
ATOM 759 N N . ASP A 1 150 ? 31.72945 32.58332 38.06318 1.000 40.44111 149 ASP A N 1
ATOM 760 C CA . ASP A 1 150 ? 30.41562 32.06998 38.45771 1.000 43.00233 149 ASP A CA 1
ATOM 761 C C . ASP A 1 150 ? 29.63100 33.11888 39.22696 1.000 40.67531 149 ASP A C 1
ATOM 762 O O . ASP A 1 150 ? 28.41152 33.25435 39.05560 1.000 35.69414 149 ASP A O 1
ATOM 767 N N . GLU A 1 151 ? 30.31704 33.85453 40.09894 1.000 34.25947 150 GLU A N 1
ATOM 768 C CA . GLU A 1 151 ? 29.66394 34.89223 40.87914 1.000 35.57138 150 GLU A CA 1
ATOM 769 C C . GLU A 1 151 ? 29.18109 36.01634 39.97653 1.000 32.48251 150 GLU A C 1
ATOM 770 O O . GLU A 1 151 ? 28.06682 36.53274 40.14661 1.000 29.76278 150 GLU A O 1
ATOM 776 N N . ILE A 1 152 ? 30.00400 36.39892 39.00530 1.000 32.77101 151 ILE A N 1
ATOM 777 C CA . ILE A 1 152 ? 29.63094 37.47666 38.09532 1.000 29.75963 151 ILE A CA 1
ATOM 778 C C . ILE A 1 152 ? 28.43180 37.07339 37.24725 1.000 28.18928 151 ILE A C 1
ATOM 779 O O . ILE A 1 152 ? 27.50319 37.86568 37.04574 1.000 31.60714 151 ILE A O 1
ATOM 784 N N . LYS A 1 153 ? 28.42805 35.84061 36.73536 1.000 25.61872 152 LYS A N 1
ATOM 785 C CA . LYS A 1 153 ? 27.30699 35.38610 35.91126 1.000 27.56571 152 LYS A CA 1
ATOM 786 C C . LYS A 1 153 ? 26.00859 35.36001 36.70975 1.000 29.55433 152 LYS A C 1
ATOM 787 O O . LYS A 1 153 ? 24.95358 35.79742 36.22746 1.000 28.43870 152 LYS A O 1
ATOM 793 N N . SER A 1 154 ? 26.06334 34.83723 37.93558 1.000 30.02117 153 SER A N 1
ATOM 794 C CA . SER A 1 154 ? 24.87498 34.84168 38.77772 1.000 26.75546 153 SER A CA 1
ATOM 795 C C . SER A 1 154 ? 24.42828 36.26429 39.07270 1.000 30.30700 153 SER A C 1
ATOM 796 O O . SER A 1 154 ? 23.22539 36.54685 39.10849 1.000 27.95266 153 SER A O 1
ATOM 799 N N . PHE A 1 155 ? 25.38227 37.17420 39.28924 1.000 26.24744 154 PHE A N 1
ATOM 800 C CA . PHE A 1 155 ? 25.01682 38.56199 39.55295 1.000 29.01759 154 PHE A CA 1
ATOM 801 C C . PHE A 1 155 ? 24.24687 39.15328 38.37268 1.000 26.96359 154 PHE A C 1
ATOM 802 O O . PHE A 1 155 ? 23.19603 39.78416 38.55208 1.000 25.24403 154 PHE A O 1
ATOM 810 N N . ILE A 1 156 ? 24.74856 38.94535 37.14805 1.000 24.50160 155 ILE A N 1
ATOM 811 C CA . ILE A 1 156 ? 24.10344 39.56019 35.98938 1.000 25.86947 155 ILE A CA 1
ATOM 812 C C . ILE A 1 156 ? 22.71240 38.97626 35.78427 1.000 30.94818 155 ILE A C 1
ATOM 813 O O . ILE A 1 156 ? 21.73941 39.71431 35.54864 1.000 23.78602 155 ILE A O 1
ATOM 818 N N A ARG A 1 157 ? 22.57869 37.64378 35.86785 0.539 24.43309 156 ARG A N 1
ATOM 819 N N B ARG A 1 157 ? 22.58150 37.64639 35.88253 0.461 24.78164 156 ARG A N 1
ATOM 820 C CA A ARG A 1 157 ? 21.26156 37.02937 35.71024 0.539 28.47938 156 ARG A CA 1
ATOM 821 C CA B ARG A 1 157 ? 21.27584 37.01493 35.71201 0.461 28.48562 156 ARG A CA 1
ATOM 822 C C A ARG A 1 157 ? 20.31584 37.49282 36.81467 0.539 28.66951 156 ARG A C 1
ATOM 823 C C B ARG A 1 157 ? 20.31466 37.44496 36.82045 0.461 28.60761 156 ARG A C 1
ATOM 824 O O A ARG A 1 157 ? 19.13691 37.76236 36.56062 0.539 26.92956 156 ARG A O 1
ATOM 825 O O B ARG A 1 157 ? 19.12138 37.64962 36.57179 0.461 29.19215 156 ARG A O 1
ATOM 840 N N . SER A 1 158 ? 20.82547 37.64179 38.04023 1.000 24.43610 157 SER A N 1
ATOM 841 C CA . SER A 1 158 ? 19.96423 38.11970 39.12367 1.000 26.53265 157 SER A CA 1
ATOM 842 C C . SER A 1 158 ? 19.54651 39.57304 38.92603 1.000 26.66600 157 SER A C 1
ATOM 843 O O . SER A 1 158 ? 18.43640 39.94329 39.31669 1.000 26.00354 157 SER A O 1
ATOM 846 N N . CYS A 1 159 ? 20.40272 40.40652 38.31754 1.000 23.26005 158 CYS A N 1
ATOM 847 C CA . CYS A 1 159 ? 19.99585 41.77359 37.99652 1.000 24.43584 158 CYS A CA 1
ATOM 848 C C . CYS A 1 159 ? 18.85456 41.79673 36.98486 1.000 26.79341 158 CYS A C 1
ATOM 849 O O . CYS A 1 159 ? 17.93274 42.60995 37.09292 1.000 26.03487 158 CYS A O 1
ATOM 852 N N . ILE A 1 160 ? 18.91266 40.93146 35.97660 1.000 21.92917 159 ILE A N 1
ATOM 853 C CA . ILE A 1 160 ? 17.82219 40.86950 35.01129 1.000 20.68024 159 ILE A CA 1
ATOM 854 C C . ILE A 1 160 ? 16.54497 40.39016 35.69215 1.000 28.88991 159 ILE A C 1
ATOM 855 O O . ILE A 1 160 ? 15.46353 40.95791 35.47821 1.000 27.23575 159 ILE A O 1
ATOM 860 N N . ASP A 1 161 ? 16.65207 39.37223 36.55977 1.000 23.61369 160 ASP A N 1
ATOM 861 C CA . ASP A 1 161 ? 15.48581 38.92391 37.32881 1.000 25.46163 160 ASP A CA 1
ATOM 862 C C . ASP A 1 161 ? 14.91306 40.05610 38.17164 1.000 26.27635 160 ASP A C 1
ATOM 863 O O . ASP A 1 161 ? 13.69165 40.18751 38.30722 1.000 24.53721 160 ASP A O 1
ATOM 868 N N . GLU A 1 162 ? 15.78704 40.85267 38.78708 1.000 24.35779 161 GLU A N 1
ATOM 869 C CA . GLU A 1 162 ? 15.33255 41.96915 39.61242 1.000 25.27574 161 GLU A CA 1
ATOM 870 C C . GLU A 1 162 ? 14.59805 43.01770 38.77980 1.000 27.41533 161 GLU A C 1
ATOM 871 O O . GLU A 1 162 ? 13.60388 43.60613 39.23993 1.000 24.48209 161 GLU A O 1
ATOM 877 N N . PHE A 1 163 ? 15.07596 43.27779 37.55859 1.000 24.78626 162 PHE A N 1
ATOM 878 C CA . PHE A 1 163 ? 14.35534 44.17727 36.65548 1.000 22.80400 162 PHE A CA 1
ATOM 879 C C . PHE A 1 163 ? 13.01380 43.58891 36.23444 1.000 26.13893 162 PHE A C 1
ATOM 880 O O . PHE A 1 163 ? 12.02428 44.32003 36.08753 1.000 25.55013 162 PHE A O 1
ATOM 888 N N . ASP A 1 164 ? 12.96002 42.27224 36.01104 1.000 24.94442 163 ASP A N 1
ATOM 889 C CA . ASP A 1 164 ? 11.68192 41.65677 35.68510 1.000 24.79542 163 ASP A CA 1
ATOM 890 C C . ASP A 1 164 ? 10.69434 41.81081 36.83908 1.000 21.09003 163 ASP A C 1
ATOM 891 O O . ASP A 1 164 ? 9.49988 42.04892 36.61269 1.000 26.36114 163 ASP A O 1
ATOM 896 N N . LYS A 1 165 ? 11.17452 41.68135 38.07537 1.000 21.96026 164 LYS A N 1
ATOM 897 C CA . LYS A 1 165 ? 10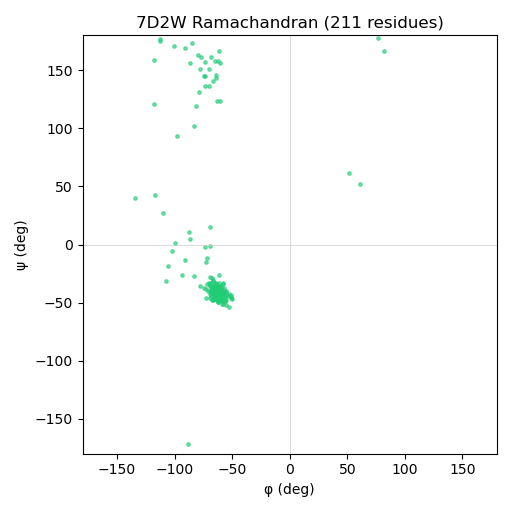.28326 41.85804 39.22098 1.000 27.08562 164 LYS A CA 1
ATOM 898 C C . LYS A 1 165 ? 9.83318 43.30529 39.34188 1.000 29.92277 164 LYS A C 1
ATOM 899 O O . LYS A 1 165 ? 8.66611 43.56937 39.64739 1.000 33.48906 164 LYS A O 1
ATOM 905 N N . LEU A 1 166 ? 10.73448 44.26141 39.09663 1.000 26.20016 165 LEU A N 1
ATOM 906 C CA . LEU A 1 166 ? 10.31821 45.66056 39.13657 1.000 25.04429 165 LEU A CA 1
ATOM 907 C C . LEU A 1 166 ? 9.27260 45.94255 38.06339 1.000 24.39158 165 LEU A C 1
ATOM 908 O O . LEU A 1 166 ? 8.26037 46.59671 38.33405 1.000 25.08310 165 LEU A O 1
ATOM 913 N N . HIS A 1 167 ? 9.49018 45.44635 36.84014 1.000 23.13868 166 HIS A N 1
ATOM 914 C CA . HIS A 1 167 ? 8.50485 45.65986 35.78114 1.000 30.33315 166 HIS A CA 1
ATOM 915 C C . HIS A 1 167 ? 7.16519 45.02779 36.14635 1.000 31.44581 166 HIS A C 1
ATOM 916 O O . HIS A 1 167 ? 6.10128 45.57481 35.83597 1.000 26.93078 166 HIS A O 1
ATOM 923 N N . THR A 1 168 ? 7.20244 43.87175 36.79935 1.000 25.61990 167 THR A N 1
ATOM 924 C CA . THR A 1 168 ? 5.97301 43.24146 37.26683 1.000 32.69589 167 THR A CA 1
ATOM 925 C C . THR A 1 168 ? 5.30382 44.09280 38.33777 1.000 31.85030 167 THR A C 1
ATOM 926 O O . THR A 1 168 ? 4.09113 44.32793 38.28560 1.000 30.42575 167 THR A O 1
ATOM 930 N N . ASP A 1 169 ? 6.08584 44.56417 39.31515 1.000 24.60333 168 ASP A N 1
ATOM 931 C CA . ASP A 1 169 ? 5.53151 45.39303 40.38125 1.000 26.97550 168 ASP A CA 1
ATOM 932 C C . ASP A 1 169 ? 4.84715 46.62903 39.81891 1.000 26.53431 168 ASP A C 1
ATOM 933 O O . ASP A 1 169 ? 3.74159 46.99126 40.25179 1.000 28.38557 168 ASP A O 1
ATOM 938 N N . LEU A 1 170 ? 5.49606 47.30103 38.86254 1.000 23.08870 169 LEU A N 1
ATOM 939 C CA . LEU A 1 170 ? 4.91036 48.49934 38.27013 1.000 24.39565 169 LEU A CA 1
ATOM 940 C C . LEU A 1 170 ? 3.64109 48.17124 37.48919 1.000 28.77609 169 LEU A C 1
ATOM 941 O O . LEU A 1 170 ? 2.64780 48.89904 37.57438 1.000 27.48652 169 LEU A O 1
ATOM 946 N N . TYR A 1 171 ? 3.65441 47.09631 36.70238 1.000 28.83913 170 TYR A N 1
ATOM 947 C CA A TYR A 1 171 ? 2.45914 46.75068 35.94083 0.519 30.98968 170 TYR A CA 1
ATOM 948 C CA B TYR A 1 171 ? 2.46932 46.69988 35.94344 0.481 31.27841 170 TYR A CA 1
ATOM 949 C C . TYR A 1 171 ? 1.28038 46.45511 36.86969 1.000 25.64970 170 TYR A C 1
ATOM 950 O O . TYR A 1 171 ? 0.17622 46.95679 36.64625 1.000 34.53338 170 TYR A O 1
ATOM 967 N N . VAL A 1 172 ? 1.50591 45.66099 37.91546 1.000 29.51188 171 VAL A N 1
ATOM 968 C CA . VAL A 1 172 ? 0.45801 45.33335 38.87736 1.000 36.00248 171 VAL A CA 1
ATOM 969 C C . VAL A 1 172 ? -0.09795 46.60435 39.51248 1.000 37.94345 171 VAL A C 1
ATOM 970 O O . VAL A 1 172 ? -1.31854 46.79860 39.59502 1.000 31.46358 171 VAL A O 1
ATOM 974 N N . LYS A 1 173 ? 0.79569 47.49570 39.95296 1.000 31.47144 172 LYS A N 1
ATOM 975 C CA . LYS A 1 173 ? 0.38202 48.73956 40.59976 1.000 33.44515 172 LYS A CA 1
ATOM 976 C C . LYS A 1 173 ? -0.51794 49.57815 39.69679 1.000 34.81890 172 LYS A C 1
ATOM 977 O O . LYS A 1 173 ? -1.56394 50.06825 40.13637 1.000 30.07034 172 LYS A O 1
ATOM 983 N N . TYR A 1 174 ? -0.11879 49.78105 38.43207 1.000 25.33966 173 TYR A N 1
ATOM 984 C CA . TYR A 1 174 ? -0.88568 50.67002 37.56772 1.000 32.47492 173 TYR A CA 1
ATOM 985 C C . TYR A 1 174 ? -2.07557 49.96681 36.93821 1.000 35.40590 173 TYR A C 1
ATOM 986 O O . TYR A 1 174 ? -3.06869 50.62575 36.61101 1.000 34.85135 173 TYR A O 1
ATOM 995 N N . GLU A 1 175 ? -2.00524 48.64559 36.75750 1.000 31.52712 174 GLU A N 1
ATOM 996 C CA . GLU A 1 175 ? -3.18041 47.94089 36.25799 1.000 35.22676 174 GLU A CA 1
ATOM 997 C C . GLU A 1 175 ? -4.35704 48.13003 37.20016 1.000 37.28163 174 GLU A C 1
ATOM 998 O O . GLU A 1 175 ? -5.50004 48.32236 36.75498 1.000 38.99940 174 GLU A O 1
ATOM 1004 N N . LYS A 1 176 ? -4.09191 48.10483 38.50454 1.000 30.79107 175 LYS A N 1
ATOM 1005 C CA . LYS A 1 176 ? -5.16135 48.29615 39.47384 1.000 40.08634 175 LYS A CA 1
ATOM 1006 C C . LYS A 1 176 ? -5.69550 49.71893 39.41164 1.000 45.57677 175 LYS A C 1
ATOM 1007 O O . LYS A 1 176 ? -6.91205 49.93111 39.35355 1.000 48.36853 175 LYS A O 1
ATOM 1013 N N . ILE A 1 177 ? -4.79623 50.70874 39.41431 1.000 41.28102 176 ILE A N 1
ATOM 1014 C CA . ILE A 1 177 ? -5.22755 52.10586 39.41165 1.000 38.02055 176 ILE A CA 1
ATOM 1015 C C . ILE A 1 177 ? -6.00791 52.42162 38.14488 1.000 34.38724 176 ILE A C 1
ATOM 1016 O O . ILE A 1 177 ? -7.08812 53.01801 38.19713 1.000 39.63746 176 ILE A O 1
ATOM 1021 N N . PHE A 1 178 ? -5.46113 52.05416 36.98083 1.000 31.23173 177 PHE A N 1
ATOM 1022 C CA . PHE A 1 178 ? -6.11512 52.42157 35.72925 1.000 36.56706 177 PHE A CA 1
ATOM 1023 C C . PHE A 1 178 ? -7.47240 51.73561 35.58989 1.000 45.87278 177 PHE A C 1
ATOM 1024 O O . PHE A 1 178 ? -8.44607 52.35949 35.15919 1.000 47.75895 177 PHE A O 1
ATOM 1032 N N A SER A 1 179 ? -7.55292 50.45126 35.94824 0.481 45.84915 178 SER A N 1
ATOM 1033 N N B SER A 1 179 ? -7.56281 50.45921 35.96843 0.519 45.79364 178 SER A N 1
ATOM 1034 C CA A SER A 1 179 ? -8.82821 49.74145 35.89268 0.481 48.86818 178 SER A CA 1
ATOM 1035 C CA B SER A 1 179 ? -8.83766 49.75430 35.86850 0.519 48.90598 178 SER A CA 1
ATOM 1036 C C A SER A 1 179 ? -9.87291 50.41474 36.77108 0.481 50.59022 178 SER A C 1
ATOM 1037 C C B SER A 1 179 ? -9.88890 50.37025 36.78833 0.519 50.48920 178 SER A C 1
ATOM 1038 O O A SER A 1 179 ? -11.03095 50.57513 36.36667 0.481 53.02994 178 SER A O 1
ATOM 1039 O O B SER A 1 179 ? -11.06908 50.45391 36.42653 0.519 52.94503 178 SER A O 1
ATOM 1044 N N . GLU A 1 180 ? -9.47889 50.81390 37.98016 1.000 50.63838 179 GLU A N 1
ATOM 1045 C CA . GLU A 1 180 ? -10.41408 51.45206 38.89933 1.000 51.72198 179 GLU A CA 1
ATOM 1046 C C . GLU A 1 180 ? -10.83684 52.83753 38.40279 1.000 57.17949 179 GLU A C 1
ATOM 1047 O O . GLU A 1 180 ? -11.98624 53.25114 38.61183 1.000 48.68696 179 GLU A O 1
ATOM 1053 N N . GLN A 1 181 ? -9.93722 53.55575 37.72199 1.000 55.36224 180 GLN A N 1
ATOM 1054 C CA . GLN A 1 181 ? -10.30380 54.84467 37.14356 1.000 58.92021 180 GLN A CA 1
ATOM 1055 C C . GLN A 1 181 ? -11.32234 54.68834 36.02023 1.000 58.79793 180 GLN A C 1
ATOM 1056 O O . GLN A 1 181 ? -12.16567 55.57443 35.82310 1.000 62.72672 180 GLN A O 1
ATOM 1062 N N . LYS A 1 182 ? -11.27463 53.57476 35.28390 1.000 48.41117 181 LYS A N 1
ATOM 1063 C CA . LYS A 1 182 ? -12.19685 53.37020 34.17022 1.000 54.98823 181 LYS A CA 1
ATOM 1064 C C . LYS A 1 182 ? -13.61799 53.05028 34.62911 1.000 61.56063 181 LYS A C 1
ATOM 1065 O O . LYS A 1 182 ? -14.51764 52.93614 33.78575 1.000 61.51247 181 LYS A O 1
ATOM 1071 N N . LEU A 1 183 ? -13.84271 52.94905 35.93826 1.000 61.97420 182 LEU A N 1
ATOM 1072 C CA . LEU A 1 183 ? -15.12516 52.57249 36.51575 1.000 67.13721 182 LEU A CA 1
ATOM 1073 C C . LEU A 1 183 ? -16.01592 53.79886 36.73924 1.000 73.15965 182 LEU A C 1
ATOM 1074 O O . LEU A 1 183 ? -15.69765 54.91433 36.31866 1.000 70.34556 182 LEU A O 1
ATOM 1079 N N . GLU A 1 184 ? -17.14620 53.58675 37.41889 1.000 85.95308 183 GLU A N 1
ATOM 1080 C CA . GLU A 1 184 ? -18.18992 54.59868 37.64100 1.000 91.22434 183 GLU A CA 1
ATOM 1081 C C . GLU A 1 184 ? -18.72498 55.14443 36.31868 1.000 95.10583 183 GLU A C 1
ATOM 1082 O O . GLU A 1 184 ? -19.30448 54.40430 35.51961 1.000 94.37656 183 GLU A O 1
ATOM 1084 N N . GLU B 1 45 ? 6.60352 24.69247 58.67594 1.000 57.02527 44 GLU B N 1
ATOM 1085 C CA . GLU B 1 45 ? 6.52206 26.14666 58.72020 1.000 61.62727 44 GLU B CA 1
ATOM 1086 C C . GLU B 1 45 ? 6.42985 26.70242 57.29500 1.000 65.33494 44 GLU B C 1
ATOM 1087 O O . GLU B 1 45 ? 6.77304 26.01494 56.33435 1.000 69.67862 44 GLU B O 1
ATOM 1089 N N . GLN B 1 46 ? 5.94617 27.93698 57.16372 1.000 58.54112 45 GLN B N 1
ATOM 1090 C CA . GLN B 1 46 ? 5.78434 28.60129 55.87266 1.000 38.52981 45 GLN B CA 1
ATOM 1091 C C . GLN B 1 46 ? 6.66414 29.83725 55.85430 1.000 41.37906 45 GLN B C 1
ATOM 1092 O O . GLN B 1 46 ? 6.50265 30.72622 56.69463 1.000 47.87212 45 GLN B O 1
ATOM 1098 N N . LEU B 1 47 ? 7.58494 29.90182 54.89664 1.000 38.31905 46 LEU B N 1
ATOM 1099 C CA . LEU B 1 47 ? 8.42089 31.08362 54.76159 1.000 35.57643 46 LEU B CA 1
ATOM 1100 C C . LEU B 1 47 ? 7.63873 32.24695 54.16032 1.000 40.15170 46 LEU B C 1
ATOM 1101 O O . LEU B 1 47 ? 6.78554 32.07204 53.28618 1.000 42.51197 46 LEU B O 1
ATOM 1106 N N . THR B 1 48 ? 7.95645 33.45007 54.62423 1.000 43.89982 47 THR B N 1
ATOM 1107 C CA . THR B 1 48 ? 7.47565 34.63735 53.94248 1.000 41.54841 47 THR B CA 1
ATOM 1108 C C . THR B 1 48 ? 8.14258 34.77436 52.57688 1.000 34.44366 47 THR B C 1
ATOM 1109 O O . THR B 1 48 ? 9.18490 34.17858 52.28809 1.000 31.66019 47 THR B O 1
ATOM 1113 N N . ARG B 1 49 ? 7.51502 35.58212 51.72721 1.000 38.34212 48 ARG B N 1
ATOM 1114 C CA . ARG B 1 49 ? 8.12640 35.97477 50.46629 1.000 35.02439 48 ARG B CA 1
ATOM 1115 C C . ARG B 1 49 ? 9.54093 36.49637 50.67542 1.000 32.30966 48 ARG B C 1
ATOM 1116 O O . ARG B 1 49 ? 10.47978 36.11262 49.96638 1.000 29.69567 48 ARG B O 1
ATOM 1124 N N . GLU B 1 50 ? 9.71245 37.38237 51.65528 1.000 33.82982 49 GLU B N 1
ATOM 1125 C CA . GLU B 1 50 ? 11.02243 37.97214 51.90268 1.000 35.02750 49 GLU B CA 1
ATOM 1126 C C . GLU B 1 50 ? 12.03606 36.91283 52.33013 1.000 34.23802 49 GLU B C 1
ATOM 1127 O O . GLU B 1 50 ? 13.20950 36.95988 51.93314 1.000 38.51278 49 GLU B O 1
ATOM 1133 N N . GLU B 1 51 ? 11.60012 35.95326 53.14793 1.000 34.76258 50 GLU B N 1
ATOM 1134 C CA . GLU B 1 51 ? 12.49285 34.87298 53.55225 1.000 34.46297 50 GLU B CA 1
ATOM 1135 C C . GLU B 1 51 ? 12.84764 33.98443 52.36647 1.000 31.99112 50 GLU B C 1
ATOM 1136 O O . GLU B 1 51 ? 14.00511 33.58274 52.21152 1.000 28.83432 50 GLU B O 1
ATOM 1142 N N . LEU B 1 52 ? 11.87264 33.69671 51.50240 1.000 32.91866 51 LEU B N 1
ATOM 1143 C CA . LEU B 1 52 ? 12.15631 32.86999 50.33191 1.000 29.92754 51 LEU B CA 1
ATOM 1144 C C . LEU B 1 52 ? 13.17036 33.53983 49.41558 1.000 32.12984 51 LEU B C 1
ATOM 1145 O O . LEU B 1 52 ? 14.10981 32.89336 48.94113 1.000 36.00696 51 LEU B O 1
ATOM 1150 N N A TYR B 1 53 ? 12.99761 34.83607 49.14701 0.486 35.49853 52 TYR B N 1
ATOM 1151 N N B TYR B 1 53 ? 12.98993 34.83644 49.14482 0.514 35.47139 52 TYR B N 1
ATOM 1152 C CA A TYR B 1 53 ? 13.95439 35.53882 48.29650 0.486 34.41630 52 TYR B CA 1
ATOM 1153 C CA B TYR B 1 53 ? 13.94692 35.55834 48.30905 0.514 34.40211 52 TYR B CA 1
ATOM 1154 C C A TYR B 1 53 ? 15.34556 35.57163 48.92276 0.486 34.22159 52 TYR B C 1
ATOM 1155 C C B TYR B 1 53 ? 15.34225 35.53670 48.92432 0.514 34.19976 52 TYR B C 1
ATOM 1156 O O A TYR B 1 53 ? 16.35186 35.54803 48.20618 0.486 36.11210 52 TYR B O 1
ATOM 1157 O O B TYR B 1 53 ? 16.34646 35.45110 48.20886 0.514 36.43019 52 TYR B O 1
ATOM 1174 N N . GLU B 1 54 ? 15.42246 35.61707 50.25453 1.000 36.75430 53 GLU B N 1
ATOM 1175 C CA . GLU B 1 54 ? 16.71181 35.53436 50.93145 1.000 37.86585 53 GLU B CA 1
ATOM 1176 C C . GLU B 1 54 ? 17.41305 34.21341 50.62006 1.000 48.02494 53 GLU B C 1
ATOM 1177 O O . GLU B 1 54 ? 18.59087 34.19994 50.24038 1.000 51.53298 53 GLU B O 1
ATOM 1183 N N . LEU B 1 55 ? 16.69029 33.08998 50.74234 1.000 43.51206 54 LEU B N 1
ATOM 1184 C CA . LEU B 1 55 ? 17.27027 31.78131 50.43099 1.000 41.19954 54 LEU B CA 1
ATOM 1185 C C . LEU B 1 55 ? 17.83500 31.72925 49.01355 1.000 42.49971 54 LEU B C 1
ATOM 1186 O O . LEU B 1 55 ? 18.87500 31.10528 48.77445 1.000 43.69617 54 LEU B O 1
ATOM 1191 N N . PHE B 1 56 ? 17.13654 32.34184 48.05418 1.000 36.09556 55 PHE B N 1
ATOM 1192 C CA . PHE B 1 56 ? 17.59350 32.31852 46.66562 1.000 35.36589 55 PHE B CA 1
ATOM 1193 C C . PHE B 1 56 ? 19.04681 32.75107 46.53619 1.000 41.92187 55 PHE B C 1
ATOM 1194 O O . PHE B 1 56 ? 19.82629 32.12568 45.80680 1.000 47.30433 55 PHE B O 1
ATOM 1202 N N . ASP B 1 57 ? 19.43648 33.81598 47.24296 1.000 46.41753 56 ASP B N 1
ATOM 1203 C CA . ASP B 1 57 ? 20.81107 34.30024 47.15945 1.000 52.79568 56 ASP B CA 1
ATOM 1204 C C . ASP B 1 57 ? 21.79728 33.39033 47.87762 1.000 55.80270 56 ASP B C 1
ATOM 1205 O O . ASP B 1 57 ? 23.00895 33.51693 47.66157 1.000 59.52065 56 ASP B O 1
ATOM 1210 N N . LEU B 1 58 ? 21.31545 32.47932 48.72393 1.000 42.90589 57 LEU B N 1
ATOM 1211 C CA . LEU B 1 58 ? 22.20180 31.54378 49.40768 1.000 44.22737 57 LEU B CA 1
ATOM 1212 C C . LEU B 1 58 ? 22.40634 30.24828 48.63585 1.000 34.53332 57 LEU B C 1
ATOM 1213 O O . LEU B 1 58 ? 23.27991 29.45409 49.00674 1.000 39.63319 57 LEU B O 1
ATOM 1218 N N . LEU B 1 59 ? 21.58719 29.98736 47.62114 1.000 40.16275 58 LEU B N 1
ATOM 1219 C CA . LEU B 1 59 ? 21.85992 28.89037 46.69858 1.000 48.22598 58 LEU B CA 1
ATOM 1220 C C . LEU B 1 59 ? 22.84205 29.42306 45.66928 1.000 48.50735 58 LEU B C 1
ATOM 1221 O O . LEU B 1 59 ? 22.46377 30.17798 44.77065 1.000 57.28501 58 LEU B O 1
ATOM 1226 N N . VAL B 1 60 ? 24.11376 29.06788 45.82740 1.000 41.92831 59 VAL B N 1
ATOM 1227 C CA . VAL B 1 60 ? 25.15832 29.52967 44.91758 1.000 58.33168 59 VAL B CA 1
ATOM 1228 C C . VAL B 1 60 ? 25.59234 28.36642 44.03633 1.000 62.73488 59 VAL B C 1
ATOM 1229 O O . VAL B 1 60 ? 25.97469 28.55998 42.87587 1.000 72.68762 59 VAL B O 1
ATOM 1233 N N . GLN B 1 61 ? 25.52365 27.15489 44.57821 1.000 57.37329 60 GLN B N 1
ATOM 1234 C CA . GLN B 1 61 ? 25.77321 25.92754 43.84357 1.000 52.03612 60 GLN B CA 1
ATOM 1235 C C . GLN B 1 61 ? 24.45614 25.16365 43.74160 1.000 62.90213 60 GLN B C 1
ATOM 1236 O O . GLN B 1 61 ? 23.43453 25.57853 44.29855 1.000 54.09293 60 GLN B O 1
ATOM 1239 N N . VAL B 1 62 ? 24.46769 24.04819 43.01496 1.000 70.34260 61 VAL B N 1
ATOM 1240 C CA . VAL B 1 62 ? 23.22736 23.29963 42.79624 1.000 69.27940 61 VAL B CA 1
ATOM 1241 C C . VAL B 1 62 ? 22.93624 22.40775 44.00325 1.000 52.95221 61 VAL B C 1
ATOM 1242 O O . VAL B 1 62 ? 23.73156 21.52151 44.34623 1.000 48.75158 61 VAL B O 1
ATOM 1246 N N . PRO B 1 63 ? 21.80995 22.61449 44.67338 1.000 48.38231 62 PRO B N 1
ATOM 1247 C CA . PRO B 1 63 ? 21.55432 21.93380 45.93591 1.000 45.75859 62 PRO B CA 1
ATOM 1248 C C . PRO B 1 63 ? 20.82117 20.62524 45.71066 1.000 45.81473 62 PRO B C 1
ATOM 1249 O O . PRO B 1 63 ? 20.34114 20.36214 44.59924 1.000 46.49758 62 PRO B O 1
ATOM 1253 N N . PRO B 1 64 ? 20.70756 19.78238 46.73715 1.000 38.07739 63 PRO B N 1
ATOM 1254 C CA . PRO B 1 64 ? 20.02186 18.49895 46.55266 1.000 39.74865 63 PRO B CA 1
ATOM 1255 C C . PRO B 1 64 ? 18.55410 18.69904 46.21894 1.000 40.06549 63 PRO B C 1
ATOM 1256 O O . PRO B 1 64 ? 17.95295 19.74493 46.49494 1.000 33.79884 63 PRO B O 1
ATOM 1260 N N A ARG B 1 65 ? 17.97790 17.66051 45.60786 0.507 37.89616 64 ARG B N 1
ATOM 1261 N N B ARG B 1 65 ? 17.97131 17.66417 45.61013 0.493 37.94936 64 ARG B N 1
ATOM 1262 C CA A ARG B 1 65 ? 16.59787 17.73358 45.13816 0.507 40.15915 64 ARG B CA 1
ATOM 1263 C CA B ARG B 1 65 ? 16.59499 17.76555 45.13545 0.493 40.03192 64 ARG B CA 1
ATOM 1264 C C A ARG B 1 65 ? 15.63881 18.04628 46.27870 0.507 36.53819 64 ARG B C 1
ATOM 1265 C C B ARG B 1 65 ? 15.63071 18.05121 46.28051 0.493 36.54978 64 ARG B C 1
ATOM 1266 O O A ARG B 1 65 ? 14.72508 18.86710 46.12448 0.507 35.72173 64 ARG B O 1
ATOM 1267 O O B ARG B 1 65 ? 14.70412 18.85881 46.13161 0.493 35.75948 64 ARG B O 1
ATOM 1282 N N . THR B 1 66 ? 15.82856 17.39677 47.43081 1.000 35.85714 65 THR B N 1
ATOM 1283 C CA . THR B 1 66 ? 14.96130 17.62666 48.58131 1.000 41.00642 65 THR B CA 1
ATOM 1284 C C . THR B 1 66 ? 14.89558 19.10510 48.93554 1.000 36.16373 65 THR B C 1
ATOM 1285 O O . THR B 1 66 ? 13.82493 19.63830 49.24823 1.000 35.26805 65 THR B O 1
ATOM 1289 N N . TYR B 1 67 ? 16.03560 19.78270 48.86835 1.000 33.85325 66 TYR B N 1
ATOM 1290 C CA . TYR B 1 67 ? 16.07645 21.21429 49.13002 1.000 28.56518 66 TYR B CA 1
ATOM 1291 C C . TYR B 1 67 ? 15.22485 21.97454 48.11798 1.000 34.79910 66 TYR B C 1
ATOM 1292 O O . TYR B 1 67 ? 14.40845 22.82462 48.49149 1.000 32.22937 66 TYR B O 1
ATOM 1301 N N . LEU B 1 68 ? 15.40473 21.68375 46.82364 1.000 28.21392 67 LEU B N 1
ATOM 1302 C CA . LEU B 1 68 ? 14.64699 22.39568 45.79626 1.000 28.73933 67 LEU B CA 1
ATOM 1303 C C . LEU B 1 68 ? 13.14850 22.12062 45.91037 1.000 27.23153 67 LEU B C 1
ATOM 1304 O O . LEU B 1 68 ? 12.32852 23.02143 45.70005 1.000 27.28194 67 LEU B O 1
ATOM 1309 N N . LEU B 1 69 ? 12.76697 20.87939 46.23382 1.000 31.95394 68 LEU B N 1
ATOM 1310 C CA . LEU B 1 69 ? 11.34889 20.58345 46.44492 1.000 31.41145 68 LEU B CA 1
ATOM 1311 C C . LEU B 1 69 ? 10.79761 21.37058 47.62385 1.000 33.42131 68 LEU B C 1
ATOM 1312 O O . LEU B 1 69 ? 9.66371 21.86236 47.58525 1.000 30.70515 68 LEU B O 1
ATOM 1317 N N . ASN B 1 70 ? 11.58400 21.47703 48.69146 1.000 27.44017 69 ASN B N 1
ATOM 1318 C CA . ASN B 1 70 ? 11.19006 22.26503 49.85382 1.000 29.25953 69 ASN B CA 1
ATOM 1319 C C . ASN B 1 70 ? 10.96941 23.73021 49.48636 1.000 32.27935 69 ASN B C 1
ATOM 1320 O O . ASN B 1 70 ? 9.98927 24.35917 49.91854 1.000 30.03753 69 ASN B O 1
ATOM 1325 N N . ILE B 1 71 ? 11.87092 24.28989 48.68385 1.000 26.19444 70 ILE B N 1
ATOM 1326 C CA . ILE B 1 71 ? 11.72018 25.66714 48.22056 1.000 24.69364 70 ILE B CA 1
ATOM 1327 C C . ILE B 1 71 ? 10.44917 25.81686 47.39578 1.000 29.79961 70 ILE B C 1
ATOM 1328 O O . ILE B 1 71 ? 9.73956 26.82602 47.49497 1.000 27.72387 70 ILE B O 1
ATOM 1333 N N . TRP B 1 72 ? 10.15028 24.82297 46.55541 1.000 27.81172 71 TRP B N 1
ATOM 1334 C CA . TRP B 1 72 ? 8.94458 24.88876 45.73899 1.000 23.92580 71 TRP B CA 1
ATOM 1335 C C . TRP B 1 72 ? 7.68890 24.87231 46.60888 1.000 26.33444 71 TRP B C 1
ATOM 1336 O O . TRP B 1 72 ? 6.69511 25.54616 46.30792 1.000 25.69918 71 TRP B O 1
ATOM 1347 N N . ASN B 1 73 ? 7.71011 24.10921 47.69180 1.000 28.40024 72 ASN B N 1
ATOM 1348 C CA . ASN B 1 73 ? 6.53464 24.07278 48.54917 1.000 32.22765 72 ASN B CA 1
ATOM 1349 C C . ASN B 1 73 ? 6.29790 25.41969 49.22335 1.000 31.16890 72 ASN B C 1
ATOM 1350 O O . ASN B 1 73 ? 5.14770 25.83453 49.39176 1.000 31.61422 72 ASN B O 1
ATOM 1355 N N . HIS B 1 74 ? 7.37111 26.12622 49.60207 1.000 26.93380 73 HIS B N 1
ATOM 1356 C CA . HIS B 1 74 ? 7.20124 27.47224 50.13946 1.000 22.67610 73 HIS B CA 1
ATOM 1357 C C . HIS B 1 74 ? 6.69407 28.43268 49.06803 1.000 27.42513 73 HIS B C 1
ATOM 1358 O O . HIS B 1 74 ? 5.86424 29.30746 49.35185 1.000 28.49515 73 HIS B O 1
ATOM 1365 N N . LYS B 1 75 ? 7.19463 28.30042 47.84056 1.000 23.71586 74 LYS B N 1
ATOM 1366 C CA . LYS B 1 75 ? 6.62654 29.06731 46.73435 1.000 23.32815 74 LYS B CA 1
ATOM 1367 C C . LYS B 1 75 ? 5.12272 28.81835 46.61956 1.000 26.26212 74 LYS B C 1
ATOM 1368 O O . LYS B 1 75 ? 4.33542 29.76397 46.47638 1.000 28.88546 74 LYS B O 1
ATOM 1374 N N . ASN B 1 76 ? 4.70723 27.54501 46.66107 1.000 26.85645 75 ASN B N 1
ATOM 1375 C CA . ASN B 1 76 ? 3.28254 27.22322 46.59087 1.000 29.35723 75 ASN B CA 1
ATOM 1376 C C . ASN B 1 76 ? 2.51549 27.89516 47.72192 1.000 29.18497 75 ASN B C 1
ATOM 1377 O O . ASN B 1 76 ? 1.43493 28.45266 47.50007 1.000 28.43192 75 ASN B O 1
ATOM 1382 N N . GLY B 1 77 ? 3.06955 27.86852 48.93599 1.000 28.64952 76 GLY B N 1
ATOM 1383 C CA . GLY B 1 77 ? 2.38631 28.48100 50.06858 1.000 31.83878 76 GLY B CA 1
ATOM 1384 C C . GLY B 1 77 ? 2.20662 29.98191 49.90947 1.000 27.47682 76 GLY B C 1
ATOM 1385 O O . GLY B 1 77 ? 1.16009 30.52971 50.25767 1.000 26.50377 76 GLY B O 1
ATOM 1386 N N . ILE B 1 78 ? 3.22418 30.65964 49.37496 1.000 27.68527 77 ILE B N 1
ATOM 1387 C CA . ILE B 1 78 ? 3.14958 32.09818 49.11178 1.000 30.58829 77 ILE B CA 1
ATOM 1388 C C . ILE B 1 78 ? 2.07531 32.41059 48.06656 1.000 29.13129 77 ILE B C 1
ATOM 1389 O O . ILE B 1 78 ? 1.29288 33.35838 48.21699 1.000 24.17435 77 ILE B O 1
ATOM 1394 N N . CYS B 1 79 ? 2.03705 31.64130 46.97445 1.000 23.58092 78 CYS B N 1
ATOM 1395 C CA . CYS B 1 79 ? 1.04391 31.92252 45.94165 1.000 24.22572 78 CYS B CA 1
ATOM 1396 C C . CYS B 1 79 ? -0.36818 31.58288 46.42207 1.000 25.63520 78 CYS B C 1
ATOM 1397 O O . CYS B 1 79 ? -1.32924 32.26844 46.05129 1.000 26.81398 78 CYS B O 1
ATOM 1400 N N . ARG B 1 80 ? -0.50971 30.54769 47.25921 1.000 25.56069 79 ARG B N 1
ATOM 1401 C CA . ARG B 1 80 ? -1.82536 30.19543 47.78220 1.000 22.98989 79 ARG B CA 1
ATOM 1402 C C . ARG B 1 80 ? -2.34667 31.26621 48.72936 1.000 27.74898 79 ARG B C 1
ATOM 1403 O O . ARG B 1 80 ? -3.55009 31.56481 48.73998 1.000 27.91505 79 ARG B O 1
ATOM 1411 N N . GLN B 1 81 ? -1.46648 31.84829 49.54636 1.000 26.38175 80 GLN B N 1
ATOM 1412 C CA . GLN B 1 81 ? -1.90168 32.96585 50.38158 1.000 26.55441 80 GLN B CA 1
ATOM 1413 C C . GLN B 1 81 ? -2.31499 34.16011 49.51676 1.000 27.21942 80 GLN B C 1
ATOM 1414 O O . GLN B 1 81 ? -3.27702 34.86525 49.83972 1.000 29.15271 80 GLN B O 1
ATOM 1420 N N . GLY B 1 82 ? -1.58587 34.41402 48.43079 1.000 22.01679 81 GLY B N 1
ATOM 1421 C CA . GLY B 1 82 ? -2.03224 35.42923 47.47991 1.000 24.22340 81 GLY B CA 1
ATOM 1422 C C . GLY B 1 82 ? -3.42642 35.15317 46.94447 1.000 25.92586 81 GLY B C 1
ATOM 1423 O O . GLY B 1 82 ? -4.22838 36.07333 46.77388 1.000 27.31761 81 GLY B O 1
ATOM 1424 N N . THR B 1 83 ? -3.73482 33.87982 46.66702 1.000 25.27390 82 THR B N 1
ATOM 1425 C CA . THR B 1 83 ? -5.08389 33.53947 46.22195 1.000 30.98271 82 THR B CA 1
ATOM 1426 C C . THR B 1 83 ? -6.11739 33.76231 47.32830 1.000 33.11974 82 THR B C 1
ATOM 1427 O O . THR B 1 83 ? -7.19966 34.30305 47.07199 1.000 25.73390 82 THR B O 1
ATOM 1431 N N . LYS B 1 84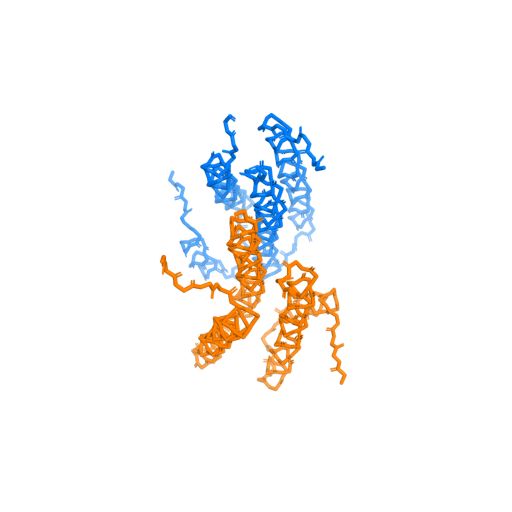 ? -5.81182 33.34878 48.56133 1.000 24.62617 83 LYS B N 1
ATOM 1432 C CA . LYS B 1 84 ? -6.72652 33.62361 49.66901 1.000 28.40311 83 LYS B CA 1
ATOM 1433 C C . LYS B 1 84 ? -6.97571 35.12169 49.82920 1.000 29.09562 83 LYS B C 1
ATOM 1434 O O . LYS B 1 84 ? -8.11283 35.54433 50.08640 1.000 27.58600 83 LYS B O 1
ATOM 1440 N N . ASP B 1 85 ? -5.92068 35.93599 49.70693 1.000 28.86416 84 ASP B N 1
ATOM 1441 C CA . ASP B 1 85 ? -6.07097 37.38637 49.83567 1.000 31.45586 84 ASP B CA 1
ATOM 1442 C C . ASP B 1 85 ? -6.94600 37.94327 48.72582 1.000 30.01822 84 ASP B C 1
ATOM 1443 O O . ASP B 1 85 ? -7.79583 38.80736 48.96904 1.000 27.09399 84 ASP B O 1
ATOM 1448 N N . LEU B 1 86 ? -6.74024 37.46556 47.49713 1.000 26.87118 85 LEU B N 1
ATOM 1449 C CA . LEU B 1 86 ? -7.57586 37.88809 46.37560 1.000 28.92996 85 LEU B CA 1
ATOM 1450 C C . LEU B 1 86 ? -9.05441 37.63353 46.65902 1.000 24.99489 85 LEU B C 1
ATOM 1451 O O . LEU B 1 86 ? -9.91040 38.51076 46.45484 1.000 26.62985 85 LEU B O 1
ATOM 1456 N N . LEU B 1 87 ? -9.38133 36.42308 47.11796 1.000 28.56215 86 LEU B N 1
ATOM 1457 C CA . LEU B 1 87 ? -10.78671 36.09751 47.35653 1.000 31.80059 86 LEU B CA 1
ATOM 1458 C C . LEU B 1 87 ? -11.35837 36.91500 48.50389 1.000 33.17892 86 LEU B C 1
ATOM 1459 O O . LEU B 1 87 ? -12.52976 37.32124 48.45656 1.000 32.81752 86 LEU B O 1
ATOM 1464 N N . LYS B 1 88 ? -10.55373 37.17164 49.53448 1.000 29.61399 87 LYS B N 1
ATOM 1465 C CA . LYS B 1 88 ? -11.00173 38.05760 50.60723 1.000 27.81956 87 LYS B CA 1
ATOM 1466 C C . LYS B 1 88 ? -11.37696 39.42533 50.05136 1.000 30.52404 87 LYS B C 1
ATOM 1467 O O . LYS B 1 88 ? -12.47505 39.93884 50.31143 1.000 32.75117 87 LYS B O 1
ATOM 1473 N N . ASN B 1 89 ? -10.47541 40.02628 49.26709 1.000 30.53483 88 ASN B N 1
ATOM 1474 C CA . ASN B 1 89 ? -10.75006 41.34130 48.69867 1.000 35.58897 88 ASN B CA 1
ATOM 1475 C C . ASN B 1 89 ? -11.96604 41.29884 47.78995 1.000 40.19802 88 ASN B C 1
ATOM 1476 O O . ASN B 1 89 ? -12.78799 42.22497 47.78748 1.000 36.93829 88 ASN B O 1
ATOM 1481 N N . LEU B 1 90 ? -12.09086 40.23129 46.99892 1.000 34.56730 89 LEU B N 1
ATOM 1482 C CA . LEU B 1 90 ? -13.20905 40.13628 46.07168 1.000 34.19665 89 LEU B CA 1
ATOM 1483 C C . LEU B 1 90 ? -14.52965 40.04786 46.82358 1.000 34.18410 89 LEU B C 1
ATOM 1484 O O . LEU B 1 90 ? -15.54320 40.60691 46.38410 1.000 34.59280 89 LEU B O 1
ATOM 1489 N N . ARG B 1 91 ? -14.52804 39.36402 47.97483 1.000 34.77591 90 ARG B N 1
ATOM 1490 C CA . ARG B 1 91 ? -15.72886 39.28194 48.80621 1.000 39.85940 90 ARG B CA 1
ATOM 1491 C C . ARG B 1 91 ? -16.22931 40.66296 49.19518 1.000 35.44297 90 ARG B C 1
ATOM 1492 O O . ARG B 1 91 ? -17.44108 40.89444 49.25589 1.000 39.55443 90 ARG B O 1
ATOM 1500 N N . GLY B 1 92 ? -15.31217 41.59064 49.46676 1.000 42.12347 91 GLY B N 1
ATOM 1501 C CA . GLY B 1 92 ? -15.72225 42.94600 49.78149 1.000 46.98247 91 GLY B CA 1
ATOM 1502 C C . GLY B 1 92 ? -16.59842 43.56247 48.70722 1.000 49.37909 91 GLY B C 1
ATOM 1503 O O . GLY B 1 92 ? -17.58380 44.23817 49.01342 1.000 52.31330 91 GLY B O 1
ATOM 1504 N N . ILE B 1 93 ? -16.26846 43.32516 47.43375 1.000 44.69512 92 ILE B N 1
ATOM 1505 C CA . ILE B 1 93 ? -16.97264 43.99367 46.34028 1.000 42.68548 92 ILE B CA 1
ATOM 1506 C C . ILE B 1 93 ? -18.03533 43.11902 45.68548 1.000 46.07116 92 ILE B C 1
ATOM 1507 O O . ILE B 1 93 ? -18.67847 43.55976 44.72493 1.000 49.00514 92 ILE B O 1
ATOM 1512 N N . ALA B 1 94 ? -18.24097 41.89973 46.16782 1.000 46.07379 93 ALA B N 1
ATOM 1513 C CA . ALA B 1 94 ? -19.22667 41.01903 45.56865 1.000 49.44546 93 ALA B CA 1
ATOM 1514 C C . ALA B 1 94 ? -20.63635 41.48594 45.92816 1.000 58.37557 93 ALA B C 1
ATOM 1515 O O . ALA B 1 94 ? -20.83129 42.18957 46.92176 1.000 55.75662 93 ALA B O 1
ATOM 1517 N N . PRO B 1 95 ? -21.63572 41.12357 45.12266 1.000 65.82258 94 PRO B N 1
ATOM 1518 C CA . PRO B 1 95 ? -23.02067 41.45115 45.48097 1.000 64.48391 94 PRO B CA 1
ATOM 1519 C C . PRO B 1 95 ? -23.49917 40.62870 46.66658 1.000 72.96253 94 PRO B C 1
ATOM 1520 O O . PRO B 1 95 ? -23.04984 39.50280 46.89519 1.000 74.46217 94 PRO B O 1
ATOM 1524 N N . LYS B 1 96 ? -24.42903 41.20564 47.42408 1.000 82.19868 95 LYS B N 1
ATOM 1525 C CA . LYS B 1 96 ? -25.04024 40.50255 48.55191 1.000 77.96601 95 LYS B CA 1
ATOM 1526 C C . LYS B 1 96 ? -26.54982 40.69489 48.54576 1.000 78.87882 95 LYS B C 1
ATOM 1527 O O . LYS B 1 96 ? -27.10402 41.23377 4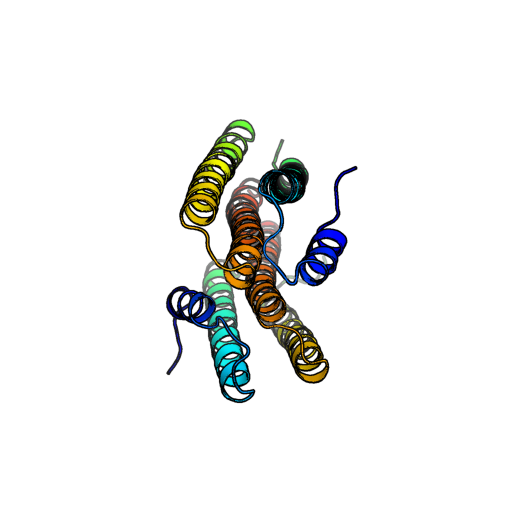7.58959 1.000 85.47432 95 LYS B O 1
ATOM 1529 N N . SER B 1 111 ? -31.52433 39.38225 29.95728 1.000 89.72414 110 SER B N 1
ATOM 1530 C CA . SER B 1 111 ? -30.13649 39.79456 29.74221 1.000 87.64147 110 SER B CA 1
ATOM 1531 C C . SER B 1 111 ? -29.23573 38.57354 30.00257 1.000 80.81670 110 SER B C 1
ATOM 1532 O O . SER B 1 111 ? -29.75612 37.51238 30.34643 1.000 83.15070 110 SER B O 1
ATOM 1534 N N . PRO B 1 112 ? -27.91591 38.68059 29.82364 1.000 76.04733 111 PRO B N 1
ATOM 1535 C CA . PRO B 1 112 ? -27.04022 37.55298 30.19823 1.000 78.48090 111 PRO B CA 1
ATOM 1536 C C . PRO B 1 112 ? -27.13573 37.26043 31.68441 1.000 77.53635 111 PRO B C 1
ATOM 1537 O O . PRO B 1 112 ? -27.69982 38.05875 32.45248 1.000 66.37517 111 PRO B O 1
ATOM 1541 N N . PRO B 1 113 ? -26.63168 36.10990 32.13189 1.000 83.45839 112 PRO B N 1
ATOM 1542 C CA . PRO B 1 113 ? -26.72935 35.77860 33.55782 1.000 84.73450 112 PRO B CA 1
ATOM 1543 C C . PRO B 1 113 ? -25.93430 36.75580 34.41381 1.000 73.35751 112 PRO B C 1
ATOM 1544 O O . PRO B 1 113 ? -24.86603 37.23002 34.02090 1.000 69.54168 112 PRO B O 1
ATOM 1548 N N . LYS B 1 114 ? -26.48114 37.06780 35.58682 1.000 62.79117 113 LYS B N 1
ATOM 1549 C CA . LYS B 1 114 ? -25.75469 37.87294 36.55717 1.000 52.97075 113 LYS B CA 1
ATOM 1550 C C . LYS B 1 114 ? -24.59274 37.07396 37.13321 1.000 47.41788 113 LYS B C 1
ATOM 1551 O O . LYS B 1 114 ? -24.72866 35.88981 37.44857 1.000 56.59534 113 LYS B O 1
ATOM 1557 N N . ILE B 1 115 ? -23.43775 37.71597 37.25576 1.000 43.00059 114 ILE B N 1
ATOM 1558 C CA . ILE B 1 115 ? -22.28739 37.05525 37.85535 1.000 39.85617 114 ILE B CA 1
ATOM 1559 C C . ILE B 1 115 ? -22.45514 37.07909 39.36590 1.000 50.41620 114 ILE B C 1
ATOM 1560 O O . ILE B 1 115 ? -22.74693 38.12750 39.95506 1.000 45.31933 114 ILE B O 1
ATOM 1565 N N . THR B 1 116 ? -22.27294 35.92707 39.98964 1.000 53.05838 115 THR B N 1
ATOM 1566 C CA . THR B 1 116 ? -22.47607 35.74869 41.41456 1.000 51.56071 115 THR B CA 1
ATOM 1567 C C . THR B 1 116 ? -21.13840 35.48301 42.08214 1.000 50.33161 115 THR B C 1
ATOM 1568 O O . THR B 1 116 ? -20.09119 35.38374 41.43039 1.000 42.87768 115 THR B O 1
ATOM 1572 N N . TRP B 1 117 ? -21.17893 35.35908 43.40790 1.000 50.77189 116 TRP B N 1
ATOM 1573 C CA . TRP B 1 117 ? -19.96388 35.00348 44.12357 1.000 53.23906 116 TRP B CA 1
ATOM 1574 C C . TRP B 1 117 ? -19.48043 33.61838 43.71947 1.000 42.13183 116 TRP B C 1
ATOM 1575 O O . TRP B 1 117 ? -18.27717 33.40942 43.51875 1.000 47.69526 116 TRP B O 1
ATOM 1586 N N . GLN B 1 118 ? -20.40609 32.66045 43.60603 1.000 43.20018 117 GLN B N 1
ATOM 1587 C CA . GLN B 1 118 ? -20.05378 31.30085 43.20997 1.000 51.48790 117 GLN B CA 1
ATOM 1588 C C . GLN B 1 118 ? -19.25314 31.29497 41.91433 1.000 42.42426 117 GLN B C 1
ATOM 1589 O O . GLN B 1 118 ? -18.17330 30.70552 41.84332 1.000 41.67656 117 GLN B O 1
ATOM 1595 N N . GLY B 1 119 ? -19.78621 31.93492 40.87109 1.000 40.27079 118 GLY B N 1
ATOM 1596 C CA . GLY B 1 119 ? -19.08771 31.94981 39.59500 1.000 37.62092 118 GLY B CA 1
ATOM 1597 C C . GLY B 1 119 ? -17.70431 32.56300 39.70514 1.000 33.44813 118 GLY B C 1
ATOM 1598 O O . GLY B 1 119 ? -16.71153 31.97641 39.26989 1.000 33.85100 118 GLY B O 1
ATOM 1599 N N . CYS B 1 120 ? -17.62613 33.75504 40.30015 1.000 34.76660 119 CYS B N 1
ATOM 1600 C CA . CYS B 1 120 ? -16.34481 34.40704 40.52470 1.000 34.31646 119 CYS B CA 1
ATOM 1601 C C . CYS B 1 120 ? -15.36658 33.46226 41.20873 1.000 34.73931 119 CYS B C 1
ATOM 1602 O O . CYS B 1 120 ? -14.20447 33.33770 40.80321 1.000 29.32696 119 CYS B O 1
ATOM 1605 N N . SER B 1 121 ? -15.84049 32.75882 42.23851 1.000 37.24770 120 SER B N 1
ATOM 1606 C CA . SER B 1 121 ? -14.96833 31.87060 42.99909 1.000 42.87068 120 SER B CA 1
ATOM 1607 C C . SER B 1 121 ? -14.54216 30.65755 42.18115 1.000 33.22529 120 SER B C 1
ATOM 1608 O O . SER B 1 121 ? -13.38137 30.24283 42.24904 1.000 34.10114 120 SER B O 1
ATOM 1611 N N . TYR B 1 122 ? -15.47770 30.04807 41.43746 1.000 32.64245 121 TYR B N 1
ATOM 1612 C CA . TYR B 1 122 ? -15.12556 28.90671 40.59319 1.000 33.75838 121 TYR B CA 1
ATOM 1613 C C . TYR B 1 122 ? -14.04908 29.29144 39.58467 1.000 32.57406 121 TYR B C 1
ATOM 1614 O O . TYR B 1 122 ? -13.05111 28.57992 39.41361 1.000 30.13393 121 TYR B O 1
ATOM 1623 N N . ASP B 1 123 ? -14.24479 30.42499 38.90831 1.000 31.73838 122 ASP B N 1
ATOM 1624 C CA . ASP B 1 123 ? -13.31283 30.87276 37.87765 1.000 28.43480 122 ASP B CA 1
ATOM 1625 C C . ASP B 1 123 ? -11.92880 31.13031 38.45730 1.000 31.10006 122 ASP B C 1
ATOM 1626 O O . ASP B 1 123 ? -10.91877 30.65892 37.91562 1.000 29.56095 122 ASP B O 1
ATOM 1631 N N A CYS B 1 124 ? -11.87007 31.87444 39.56586 0.702 28.98064 123 CYS B N 1
ATOM 1632 N N B CYS B 1 124 ? -11.85070 31.88467 39.55590 0.298 28.62762 123 CYS B N 1
ATOM 1633 C CA A CYS B 1 124 ? -10.58675 32.22200 40.16179 0.702 26.25283 123 CYS B CA 1
ATOM 1634 C CA B CYS B 1 124 ? -10.54153 32.19759 40.12135 0.298 26.39536 123 CYS B CA 1
ATOM 1635 C C A CYS B 1 124 ? -9.82590 30.97217 40.58302 0.702 26.64964 123 CYS B C 1
ATOM 1636 C C B CYS B 1 124 ? -9.81298 30.93081 40.54065 0.298 26.94042 123 CYS B C 1
ATOM 1637 O O A CYS B 1 124 ? -8.62172 30.85221 40.32816 0.702 28.61203 123 CYS B O 1
ATOM 1638 O O B CYS B 1 124 ? -8.61807 30.76706 40.26621 0.298 27.45793 123 CYS B O 1
ATOM 1643 N N . ASN B 1 125 ? -10.51875 30.01594 41.20952 1.000 27.93784 124 ASN B N 1
ATOM 1644 C CA . ASN B 1 125 ? -9.84943 28.81929 41.70425 1.000 31.51812 124 ASN B CA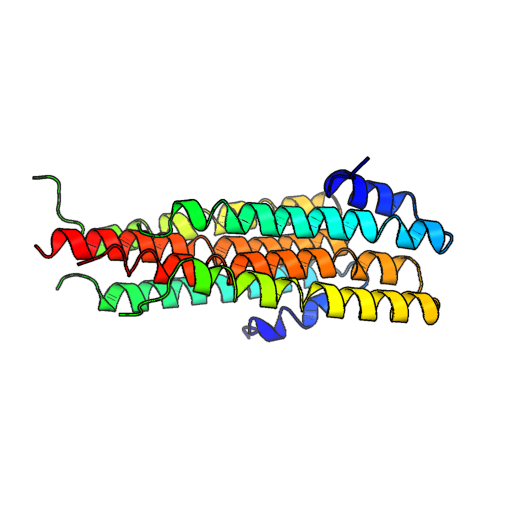 1
ATOM 1645 C C . ASN B 1 125 ? -9.40794 27.92096 40.55211 1.000 32.57894 124 ASN B C 1
ATOM 1646 O O . ASN B 1 125 ? -8.32352 27.33034 40.60056 1.000 29.43951 124 ASN B O 1
ATOM 1651 N N . MET B 1 126 ? -10.19548 27.85396 39.47623 1.000 27.26670 125 MET B N 1
ATOM 1652 C CA . MET B 1 126 ? -9.72845 27.12210 38.30153 1.000 29.84281 125 MET B CA 1
ATOM 1653 C C . MET B 1 126 ? -8.49176 27.77165 37.68469 1.000 29.54006 125 MET B C 1
ATOM 1654 O O . MET B 1 126 ? -7.53199 27.07713 37.32032 1.000 29.47640 125 MET B O 1
ATOM 1659 N N . MET B 1 127 ? -8.49959 29.09817 37.53433 1.000 28.45536 126 MET B N 1
ATOM 1660 C CA . MET B 1 127 ? -7.35220 29.76291 36.92782 1.000 27.43841 126 MET B CA 1
ATOM 1661 C C . MET B 1 127 ? -6.08867 29.55513 37.76847 1.000 29.14105 126 MET B C 1
ATOM 1662 O O . MET B 1 127 ? -5.02843 29.20688 37.23547 1.000 28.27384 126 MET B O 1
ATOM 1667 N N . VAL B 1 128 ? -6.17915 29.74077 39.08418 1.000 26.57939 127 VAL B N 1
ATOM 1668 C CA . VAL B 1 128 ? -4.96011 29.63448 39.89886 1.000 25.67907 127 VAL B CA 1
ATOM 1669 C C . VAL B 1 128 ? -4.54296 28.17616 40.05132 1.000 31.55998 127 VAL B C 1
ATOM 1670 O O . VAL B 1 128 ? -3.34785 27.85864 40.02330 1.000 29.64011 127 VAL B O 1
ATOM 1674 N N . SER B 1 129 ? -5.50568 27.25511 40.18324 1.000 32.10519 128 SER B N 1
ATOM 1675 C CA . SER B 1 129 ? -5.10954 25.85928 40.34697 1.000 30.88674 128 SER B CA 1
ATOM 1676 C C . SER B 1 129 ? -4.46184 25.32891 39.08054 1.000 30.93928 128 SER B C 1
ATOM 1677 O O . SER B 1 129 ? -3.51440 24.53821 39.15729 1.000 33.84406 128 SER B O 1
ATOM 1680 N N A THR B 1 130 ? -4.93283 25.76474 37.90976 0.498 31.27871 129 THR B N 1
ATOM 1681 N N B THR B 1 130 ? -4.93781 25.76332 37.90281 0.502 31.26112 129 THR B N 1
ATOM 1682 C CA A THR B 1 130 ? -4.32995 25.29315 36.66859 0.498 27.76417 129 THR B CA 1
ATOM 1683 C CA B THR B 1 130 ? -4.33177 25.29592 36.65646 0.502 27.70267 129 THR B CA 1
ATOM 1684 C C A THR B 1 130 ? -2.94033 25.89006 36.46592 0.498 30.50366 129 THR B C 1
ATOM 1685 C C B THR B 1 130 ? -2.94108 25.89122 36.46168 0.502 30.50557 129 THR B C 1
ATOM 1686 O O A THR B 1 130 ? -2.02376 25.20361 35.99481 0.498 32.51621 129 THR B O 1
ATOM 1687 O O B THR B 1 130 ? -2.02617 25.20646 35.98571 0.502 32.52588 129 THR B O 1
ATOM 1694 N N . LEU B 1 131 ? -2.75880 27.16423 36.81926 1.000 30.95940 130 LEU B N 1
ATOM 1695 C CA . LEU B 1 131 ? -1.42470 27.74843 36.75126 1.000 27.43478 130 LEU B CA 1
ATOM 1696 C C . LEU B 1 131 ? -0.47385 27.03092 37.70771 1.000 27.72448 130 LEU B C 1
ATOM 1697 O O . LEU B 1 131 ? 0.67499 26.74481 37.35698 1.000 29.13189 130 LEU B O 1
ATOM 1702 N N . GLU B 1 132 ? -0.94759 26.69939 38.90996 1.000 27.49184 131 GLU B N 1
ATOM 1703 C CA . GLU B 1 132 ? -0.11172 25.94375 39.83505 1.000 28.51118 131 GLU B CA 1
ATOM 1704 C C . GLU B 1 132 ? 0.36431 24.64430 39.19614 1.000 32.51247 131 GLU B C 1
ATOM 1705 O O . GLU B 1 132 ? 1.55880 24.33232 39.20047 1.000 31.06512 131 GLU B O 1
ATOM 1711 N N . THR B 1 133 ? -0.55674 23.89991 38.59436 1.000 31.39953 132 THR B N 1
ATOM 1712 C CA . THR B 1 133 ? -0.19966 22.62800 37.97800 1.000 34.84365 132 THR B CA 1
ATOM 1713 C C . THR B 1 133 ? 0.81418 22.82727 36.86156 1.000 34.24910 132 THR B C 1
ATOM 1714 O O . THR B 1 133 ? 1.83314 22.12556 36.79407 1.000 32.67703 132 THR B O 1
ATOM 1718 N N . GLU B 1 134 ? 0.56066 23.80099 35.98776 1.000 29.60303 133 GLU B N 1
ATOM 1719 C CA . GLU B 1 134 ? 1.45221 24.03978 34.86218 1.000 28.60166 133 GLU B CA 1
ATOM 1720 C C . GLU B 1 134 ? 2.83290 24.47381 35.33135 1.000 31.16789 133 GLU B C 1
ATOM 1721 O O . GLU B 1 134 ? 3.84712 24.02762 34.78827 1.000 28.80519 133 GLU B O 1
ATOM 1727 N N . GLN B 1 135 ? 2.90257 25.35282 36.33161 1.000 26.44900 134 GLN B N 1
ATOM 1728 C CA . GLN B 1 135 ? 4.22236 25.77692 36.79308 1.000 28.61485 134 GLN B CA 1
ATOM 1729 C C . GLN B 1 135 ? 4.98000 24.61656 37.43598 1.000 33.78827 134 GLN B C 1
ATOM 1730 O O . GLN B 1 135 ? 6.18224 24.44752 37.20173 1.000 30.20165 134 GLN B O 1
ATOM 1736 N N . THR B 1 136 ? 4.28813 23.79771 38.23716 1.000 24.38688 135 THR B N 1
ATOM 1737 C CA . THR B 1 136 ? 4.93789 22.64264 38.84832 1.000 27.26445 135 THR B CA 1
ATOM 1738 C C . THR B 1 136 ? 5.48600 21.68812 37.78837 1.000 33.22961 135 THR B C 1
ATOM 1739 O O . THR B 1 136 ? 6.58222 21.13273 37.94598 1.000 32.71088 135 THR B O 1
ATOM 1743 N N A ASN B 1 137 ? 4.74926 21.49982 36.69370 0.558 32.84620 136 ASN B N 1
ATOM 1744 N N B ASN B 1 137 ? 4.73160 21.47954 36.70589 0.442 32.94931 136 ASN B N 1
ATOM 1745 C CA A ASN B 1 137 ? 5.23264 20.62904 35.62966 0.558 36.24073 136 ASN B CA 1
ATOM 1746 C CA B ASN B 1 137 ? 5.22055 20.65200 35.60863 0.442 36.16684 136 ASN B CA 1
ATOM 1747 C C A ASN B 1 137 ? 6.47788 21.20580 34.95870 0.558 35.64138 136 ASN B C 1
ATOM 1748 C C B ASN B 1 137 ? 6.50830 21.21889 35.02866 0.442 35.45149 136 ASN B C 1
ATOM 1749 O O A ASN B 1 137 ? 7.39261 20.45706 34.59304 0.558 35.22542 136 ASN B O 1
ATOM 1750 O O B ASN B 1 137 ? 7.46942 20.48172 34.77634 0.442 36.00311 136 ASN B O 1
ATOM 1759 N N . ARG B 1 138 ? 6.53746 22.53198 34.79109 1.000 33.26061 137 ARG B N 1
ATOM 1760 C CA . ARG B 1 138 ? 7.74084 23.15285 34.24912 1.000 33.75409 137 ARG B CA 1
ATOM 1761 C C . ARG B 1 138 ? 8.89478 23.04893 35.24022 1.000 35.46550 137 ARG B C 1
ATOM 1762 O O . ARG B 1 138 ? 10.05471 22.89586 34.84327 1.000 31.54596 137 ARG B O 1
ATOM 1770 N N . PHE B 1 139 ? 8.59315 23.14294 36.53454 1.000 31.62265 138 PHE B N 1
ATOM 1771 C CA . PHE B 1 139 ? 9.63493 23.00755 37.55160 1.000 31.80067 138 PHE B CA 1
ATOM 1772 C C . PHE B 1 139 ? 10.27174 21.62025 37.49931 1.000 33.96990 138 PHE B C 1
ATOM 1773 O O . PHE B 1 139 ? 11.50179 21.48353 37.45854 1.000 34.73031 138 PHE B O 1
ATOM 1781 N N . TYR B 1 140 ? 9.44373 20.57537 37.47486 1.000 34.22528 139 TYR B N 1
ATOM 1782 C CA . TYR B 1 140 ? 9.97994 19.21910 37.42064 1.000 41.49971 139 TYR B CA 1
ATOM 1783 C C . TYR B 1 140 ? 10.76387 18.97816 36.13647 1.000 42.45691 139 TYR B C 1
ATOM 1784 O O . TYR B 1 140 ? 11.77017 18.26178 36.15578 1.000 47.68183 139 TYR B O 1
ATOM 1793 N N . ASN B 1 141 ? 10.34645 19.58618 35.02145 1.000 36.64753 140 ASN B N 1
ATOM 1794 C CA . ASN B 1 141 ? 11.12644 19.48877 33.78861 1.000 39.97353 140 ASN B CA 1
ATOM 1795 C C . ASN B 1 141 ? 12.54166 20.02304 33.98137 1.000 44.48230 140 ASN B C 1
ATOM 1796 O O . ASN B 1 141 ? 13.51583 19.42187 33.50706 1.000 39.76666 140 ASN B O 1
ATOM 1801 N N . LEU B 1 142 ? 12.67406 21.17972 34.63765 1.000 35.03529 141 LEU B N 1
ATOM 1802 C CA . LEU B 1 142 ? 14.00076 21.74685 34.85516 1.000 36.33358 141 LEU B CA 1
ATOM 1803 C C . LEU B 1 142 ? 14.83477 20.84282 35.74195 1.000 37.63894 141 LEU B C 1
ATOM 1804 O O . LEU B 1 142 ? 16.02211 20.62579 35.47792 1.000 44.41487 141 LEU B O 1
ATOM 1809 N N . LEU B 1 143 ? 14.23652 20.32948 36.81683 1.000 35.93356 142 LEU B N 1
ATOM 1810 C CA . LEU B 1 143 ? 14.94554 19.39385 37.68079 1.000 43.24039 142 LEU B CA 1
ATOM 1811 C C . LEU B 1 143 ? 15.46910 18.20906 36.87803 1.000 46.29908 142 LEU B C 1
ATOM 1812 O O . LEU B 1 143 ? 16.66494 17.89441 36.91001 1.000 47.35243 142 LEU B O 1
ATOM 1817 N N . ASN B 1 144 ? 14.58287 17.56889 36.11519 1.000 49.41547 143 ASN B N 1
ATOM 1818 C CA . ASN B 1 144 ? 14.93916 16.34350 35.40700 1.000 48.66012 143 ASN B CA 1
ATOM 1819 C C . ASN B 1 144 ? 15.97616 16.58233 34.31599 1.000 43.90492 143 ASN B C 1
ATOM 1820 O O . ASN B 1 144 ? 16.76588 15.68296 34.01540 1.000 52.33978 143 ASN B O 1
ATOM 1825 N N . LYS B 1 145 ? 15.98560 17.75788 33.69618 1.000 44.94811 144 LYS B N 1
ATOM 1826 C CA . LYS B 1 145 ? 17.00513 18.06629 32.70008 1.000 50.31901 144 LYS B CA 1
ATOM 1827 C C . LYS B 1 145 ? 18.27273 18.63862 33.33443 1.000 54.17350 144 LYS B C 1
ATOM 1828 O O . LYS B 1 145 ? 19.20423 19.01693 32.61367 1.000 50.93438 144 LYS B O 1
ATOM 1831 N N . LYS B 1 146 ? 18.32736 18.68268 34.66840 1.000 47.45340 145 LYS B N 1
ATOM 1832 C CA . LYS B 1 146 ? 19.51189 19.10294 35.41853 1.000 45.68821 145 LYS B CA 1
ATOM 1833 C C . LYS B 1 146 ? 19.89733 20.54921 35.09555 1.000 48.27639 145 LYS B C 1
ATOM 1834 O O . LYS B 1 146 ? 21.05057 20.86760 34.79099 1.000 46.07897 145 LYS B O 1
ATOM 1840 N N . ALA B 1 147 ? 18.91190 21.43905 35.20449 1.000 43.36959 146 ALA B N 1
ATOM 1841 C CA . ALA B 1 147 ? 19.14581 22.84546 34.92492 1.000 42.87860 146 ALA B CA 1
ATOM 1842 C C . ALA B 1 147 ? 20.09484 23.43987 35.96419 1.000 35.14878 146 ALA B C 1
ATOM 1843 O O . ALA B 1 147 ? 20.01882 23.09676 37.14712 1.000 38.76579 146 ALA B O 1
ATOM 1845 N N . PRO B 1 148 ? 21.00777 24.31069 35.55236 1.000 36.45204 147 PRO B N 1
ATOM 1846 C CA . PRO B 1 148 ? 21.88527 24.97926 36.51635 1.000 37.51162 147 PRO B CA 1
ATOM 1847 C C . PRO B 1 148 ? 21.10078 25.89047 37.44829 1.000 33.20189 147 PRO B C 1
ATOM 1848 O O . PRO B 1 148 ? 20.00446 26.35786 37.13450 1.000 31.10028 147 PRO B O 1
ATOM 1852 N N . ILE B 1 149 ? 21.70593 26.17601 38.60320 1.000 35.24327 148 ILE B N 1
ATOM 1853 C CA . ILE B 1 149 ? 20.95771 26.84108 39.66980 1.000 38.70583 148 ILE B CA 1
ATOM 1854 C C . ILE B 1 149 ? 20.49911 28.24092 39.24517 1.000 38.16497 148 ILE B C 1
ATOM 1855 O O . ILE B 1 149 ? 19.39730 28.65872 39.60147 1.000 33.44389 148 ILE B O 1
ATOM 1860 N N . ASP B 1 150 ? 21.31023 28.98177 38.46323 1.000 30.20120 149 ASP B N 1
ATOM 1861 C CA . ASP B 1 150 ? 20.87632 30.31544 38.03136 1.000 31.02764 149 ASP B CA 1
ATOM 1862 C C . ASP B 1 150 ? 19.58915 30.24237 37.21305 1.000 35.08277 149 ASP B C 1
ATOM 1863 O O . ASP B 1 150 ? 18.73394 31.13430 37.29412 1.000 28.88871 149 ASP B O 1
ATOM 1868 N N . GLU B 1 151 ? 19.44487 29.19339 36.40310 1.000 28.37872 150 GLU B N 1
ATOM 1869 C CA . GLU B 1 151 ? 18.22793 29.03004 35.61819 1.000 32.17005 150 GLU B CA 1
ATOM 1870 C C . GLU B 1 151 ? 17.03822 28.66548 36.50043 1.000 32.91787 150 GLU B C 1
ATOM 1871 O O . GLU B 1 151 ? 15.91857 29.13940 36.27214 1.000 28.61370 150 GLU B O 1
ATOM 1877 N N . ILE B 1 152 ? 17.24658 27.80571 37.49476 1.000 33.18751 151 ILE B N 1
ATOM 1878 C CA . ILE B 1 152 ? 16.15141 27.45399 38.39686 1.000 35.02130 151 ILE B CA 1
ATOM 1879 C C . ILE B 1 152 ? 15.70165 28.67818 39.18591 1.000 26.97414 151 ILE B C 1
ATOM 1880 O O . ILE B 1 152 ? 14.50064 28.92556 39.35266 1.000 26.88556 151 ILE B O 1
ATOM 1885 N N . LYS B 1 153 ? 16.65992 29.47371 39.66668 1.000 27.27278 152 LYS B N 1
ATOM 1886 C CA . LYS B 1 153 ? 16.32205 30.66488 40.43622 1.000 29.54137 152 LYS B CA 1
ATOM 1887 C C . LYS B 1 153 ? 15.51095 31.65440 39.60939 1.000 34.19740 152 LYS B C 1
ATOM 1888 O O . LYS B 1 153 ? 14.51197 32.19906 40.09781 1.000 26.24219 152 LYS B O 1
ATOM 1894 N N . SER B 1 154 ? 15.93093 31.90981 38.36244 1.000 27.82420 153 SER B N 1
ATOM 1895 C CA . SER B 1 154 ? 15.14253 32.77062 37.47780 1.000 29.92052 153 SER B CA 1
ATOM 1896 C C . SER B 1 154 ? 13.73980 32.21118 37.27860 1.000 26.26235 153 SER B C 1
ATOM 1897 O O . SER B 1 154 ? 12.75395 32.95565 37.29701 1.000 24.46270 153 SER B O 1
ATOM 1900 N N . PHE B 1 155 ? 13.63503 30.89962 37.06548 1.000 25.31883 154 PHE B N 1
ATOM 1901 C CA . PHE B 1 155 ? 12.33061 30.28717 36.83087 1.000 25.88807 154 PHE B CA 1
ATOM 1902 C C . PHE B 1 155 ? 11.40295 30.47346 38.02864 1.000 27.43336 154 PHE B C 1
ATOM 1903 O O . PHE B 1 155 ? 10.23553 30.85924 37.87283 1.000 23.70417 154 PHE B O 1
ATOM 1911 N N . ILE B 1 156 ? 11.89619 30.19469 39.23658 1.000 26.09048 155 ILE B N 1
ATOM 1912 C CA . ILE B 1 156 ? 11.01981 30.30001 40.40019 1.000 22.24983 155 ILE B CA 1
ATOM 1913 C C . ILE B 1 156 ? 10.59419 31.74066 40.60593 1.000 25.88196 155 ILE B C 1
ATOM 1914 O O . ILE B 1 156 ? 9.41449 32.02045 40.85315 1.000 24.96562 155 ILE B O 1
ATOM 1919 N N . ARG B 1 157 ? 11.54107 32.67922 40.48294 1.000 24.32253 156 ARG B N 1
ATOM 1920 C CA . ARG B 1 157 ? 11.19827 34.09474 40.57129 1.000 26.87620 156 ARG B CA 1
ATOM 1921 C C . ARG B 1 157 ? 10.15026 34.46783 39.53068 1.000 27.62071 156 ARG B C 1
ATOM 1922 O O . ARG B 1 157 ? 9.16588 35.14738 39.84196 1.000 28.02421 156 ARG B O 1
ATOM 1930 N N . SER B 1 158 ? 10.32087 33.99169 38.29658 1.000 22.09169 157 SER B N 1
ATOM 1931 C CA . SER B 1 158 ? 9.36746 34.32834 37.24290 1.000 23.67377 157 SER B CA 1
ATOM 1932 C C . SER B 1 158 ? 7.98703 33.73129 37.50459 1.000 23.42353 157 SER B C 1
ATOM 1933 O O . SER B 1 158 ? 6.97290 34.32177 37.10940 1.000 23.83056 157 SER B O 1
ATOM 1936 N N . CYS B 1 159 ? 7.92553 32.55247 38.12658 1.000 26.94332 158 CYS B N 1
ATOM 1937 C CA . CYS B 1 159 ? 6.64120 31.94473 38.46592 1.000 24.84651 158 CYS B CA 1
ATOM 1938 C C . CYS B 1 159 ? 5.88270 32.76720 39.49861 1.000 24.07420 158 CYS B C 1
ATOM 1939 O O . CYS B 1 159 ? 4.64869 32.83695 39.46766 1.000 25.41124 158 CYS B O 1
ATOM 1942 N N . ILE B 1 160 ? 6.59697 33.35111 40.45327 1.000 25.01075 159 ILE B N 1
ATOM 1943 C CA . ILE B 1 160 ? 5.94207 34.20549 41.43672 1.000 23.48252 159 ILE B CA 1
ATOM 1944 C C . ILE B 1 160 ? 5.44944 35.49196 40.77805 1.000 24.97983 159 ILE B C 1
ATOM 1945 O O . ILE B 1 160 ? 4.34307 35.96206 41.07489 1.000 26.05149 159 ILE B O 1
ATOM 1950 N N . ASP B 1 161 ? 6.24232 36.07032 39.85765 1.000 24.77406 160 ASP B N 1
ATOM 1951 C CA . ASP B 1 161 ? 5.76220 37.22283 39.09055 1.000 22.20066 160 ASP B CA 1
ATOM 1952 C C . ASP B 1 161 ? 4.50321 36.86826 38.30208 1.000 20.67781 160 ASP B C 1
ATOM 1953 O O . ASP B 1 161 ? 3.55869 37.66609 38.22936 1.000 25.41201 160 ASP B O 1
ATOM 1958 N N . GLU B 1 162 ? 4.49970 35.69670 37.65164 1.000 22.38011 161 GLU B N 1
ATOM 1959 C CA . GLU B 1 162 ? 3.34802 35.27815 36.85383 1.000 22.20292 161 GLU B CA 1
ATOM 1960 C C . GLU B 1 162 ? 2.09439 35.14378 37.72040 1.000 23.95755 161 GLU B C 1
ATOM 1961 O O . GLU B 1 162 ? 0.98013 35.49369 37.29239 1.000 21.81772 161 GLU B O 1
ATOM 1967 N N . PHE B 1 163 ? 2.25407 34.62252 38.93663 1.000 23.11102 162 PHE B N 1
ATOM 1968 C CA . PHE B 1 163 ? 1.11598 34.49712 39.84707 1.000 24.05543 162 PHE B CA 1
ATOM 1969 C C . PHE B 1 163 ? 0.61881 35.85527 40.32595 1.000 28.75295 162 PHE B C 1
ATOM 1970 O O . PHE B 1 163 ? -0.59847 36.07185 40.42088 1.000 25.93266 162 PHE B O 1
ATOM 1978 N N . ASP B 1 164 ? 1.53716 36.78073 40.63702 1.000 25.41658 163 ASP B N 1
ATOM 1979 C CA . ASP B 1 164 ? 1.12732 38.14349 40.97793 1.000 28.15739 163 ASP B CA 1
ATOM 1980 C C . ASP B 1 164 ? 0.32541 38.77609 39.84392 1.000 21.58134 163 ASP B C 1
ATOM 1981 O O . ASP B 1 164 ? -0.68732 39.44844 40.08510 1.000 25.73395 163 ASP B O 1
ATOM 1986 N N A LYS B 1 165 ? 0.76794 38.58116 38.59581 0.547 22.37739 164 LYS B N 1
ATOM 1987 N N B LYS B 1 165 ? 0.77368 38.58749 38.59685 0.453 22.42062 164 LYS B N 1
ATOM 1988 C CA A LYS B 1 165 ? 0.02935 39.12859 37.45931 0.547 26.34630 164 LYS B CA 1
ATOM 1989 C CA B LYS B 1 165 ? 0.02873 39.12149 37.45877 0.453 26.46907 164 LYS B CA 1
ATOM 1990 C C A LYS B 1 165 ? -1.34899 38.48737 37.32648 0.547 28.87677 164 LYS B C 1
ATOM 1991 C C B LYS B 1 165 ? -1.35311 38.49144 37.35379 0.453 28.56968 164 LYS B C 1
ATOM 1992 O O A LYS B 1 165 ? -2.33375 39.16973 37.01251 0.547 27.78414 164 LYS B O 1
ATOM 1993 O O B LYS B 1 165 ? -2.34301 39.18495 37.08286 0.453 28.54279 164 LYS B O 1
ATOM 2004 N N . LEU B 1 166 ? -1.43774 37.17055 37.52853 1.000 25.51302 165 LEU B N 1
ATOM 2005 C CA . LEU B 1 166 ? -2.72964 36.50038 37.40927 1.000 23.01408 165 LEU B CA 1
ATOM 2006 C C . LEU B 1 166 ? -3.68415 37.00067 38.48268 1.000 24.77980 165 LEU B C 1
ATOM 2007 O O . LEU B 1 166 ? -4.84288 37.32670 38.19756 1.000 28.07952 165 LEU B O 1
ATOM 2012 N N . HIS B 1 167 ? -3.19967 37.08395 39.73012 1.000 21.04482 166 HIS B N 1
ATOM 2013 C CA . HIS B 1 167 ? -4.03169 37.61125 40.81134 1.000 24.91404 166 HIS B CA 1
ATOM 2014 C C . HIS B 1 167 ? -4.53174 39.02019 40.50092 1.000 27.60534 166 HIS B C 1
ATOM 2015 O O . HIS B 1 167 ? -5.70182 39.34175 40.75038 1.000 26.16795 166 HIS B O 1
ATOM 2022 N N . THR B 1 168 ? -3.66772 39.88133 39.96038 1.000 25.71662 167 THR B N 1
ATOM 2023 C CA . THR B 1 168 ? -4.13411 41.22659 39.62364 1.000 29.05651 167 THR B CA 1
ATOM 2024 C C . THR B 1 168 ? -5.12425 41.19214 38.46631 1.000 29.23736 167 THR B C 1
ATOM 2025 O O . THR B 1 168 ? -6.16154 41.86907 38.50768 1.000 28.36679 167 THR B O 1
ATOM 2029 N N . ASP B 1 169 ? -4.82311 40.41101 37.42422 1.000 24.72694 168 ASP B N 1
ATOM 2030 C CA . ASP B 1 169 ? -5.74322 40.30592 36.29226 1.000 27.93725 168 ASP B CA 1
ATOM 2031 C C . ASP B 1 169 ? -7.13055 39.85090 36.74088 1.000 27.60037 168 ASP B C 1
ATOM 2032 O O . ASP B 1 169 ? -8.14541 40.39750 36.28854 1.000 27.35795 168 ASP B O 1
ATOM 2037 N N . LEU B 1 170 ? -7.19348 38.85646 37.63573 1.000 26.32797 169 LEU B N 1
ATOM 2038 C CA . LEU B 1 170 ? -8.47923 38.36007 38.12474 1.000 28.02476 169 LEU B CA 1
ATOM 2039 C C . LEU B 1 170 ? -9.22135 39.43639 38.90406 1.000 28.22344 169 LEU B C 1
ATOM 2040 O O . LEU B 1 170 ? -10.42772 39.62824 38.72050 1.000 29.28903 169 LEU B O 1
ATOM 2045 N N . TYR B 1 171 ? -8.51356 40.14167 39.80040 1.000 29.76025 170 TYR B N 1
ATOM 2046 C CA . TYR B 1 171 ? -9.15935 41.18036 40.59180 1.000 26.90654 170 TYR B CA 1
ATOM 2047 C C . TYR B 1 171 ? -9.76121 42.25030 39.69423 1.000 31.60615 170 TYR B C 1
ATOM 2048 O O . TYR B 1 171 ? -10.91101 42.65850 39.87690 1.000 32.91495 170 TYR B O 1
ATOM 2057 N N . VAL B 1 172 ? -8.98517 42.72266 38.72241 1.000 27.69958 171 VAL B N 1
ATOM 2058 C CA . VAL B 1 172 ? -9.45345 43.76511 37.81620 1.000 25.44484 171 VAL B CA 1
ATOM 2059 C C . VAL B 1 172 ? -10.64829 43.27250 37.01020 1.000 27.31468 171 VAL B C 1
ATOM 2060 O O . VAL B 1 172 ? -11.60814 44.02439 36.76270 1.000 31.05628 171 VAL B O 1
ATOM 2064 N N . LYS B 1 173 ? -10.61392 42.00169 36.59663 1.000 30.42149 172 LYS B N 1
ATOM 2065 C CA . LYS B 1 173 ? -11.71967 41.43377 35.82741 1.000 31.53487 172 LYS B CA 1
ATOM 2066 C C . LYS B 1 173 ? -13.01630 41.48989 36.62634 1.000 35.00764 172 LYS B C 1
ATOM 2067 O O . LYS B 1 173 ? -14.06130 41.92859 36.12198 1.000 30.34734 172 LYS B O 1
ATOM 2073 N N . TYR B 1 174 ? -12.96257 41.07066 37.89394 1.000 28.51684 173 TYR B N 1
ATOM 2074 C CA . TYR B 1 174 ? -14.18205 41.04029 38.69377 1.000 28.80481 173 TYR B CA 1
ATOM 2075 C C . TYR B 1 174 ? -14.57664 42.40961 39.19587 1.000 31.96508 173 TYR B C 1
ATOM 2076 O O . TYR B 1 174 ? -15.77333 42.69434 39.30118 1.000 36.89877 173 TYR B O 1
ATOM 2085 N N . GLU B 1 175 ? -13.60360 43.25871 39.53024 1.000 35.15192 174 GLU B N 1
ATOM 2086 C CA . GLU B 1 175 ? -13.93326 44.64092 39.85176 1.000 41.27765 174 GLU B CA 1
ATOM 2087 C C . GLU B 1 175 ? -14.79533 45.26131 38.75524 1.000 42.91128 174 GLU B C 1
ATOM 2088 O O . GLU B 1 175 ? -15.82084 45.88859 39.03948 1.000 39.46665 174 GLU B O 1
ATOM 2094 N N . LYS B 1 176 ? -14.41250 45.05973 37.49348 1.000 30.52976 175 LYS B N 1
ATOM 2095 C CA . LYS B 1 176 ? -15.17815 45.61244 36.37289 1.000 40.97572 175 LYS B CA 1
ATOM 2096 C C . LYS B 1 176 ? -16.55529 44.96782 36.26427 1.000 39.06043 175 LYS B C 1
ATOM 2097 O O . LYS B 1 176 ? -17.56964 45.66388 36.12316 1.000 40.21309 175 LYS B O 1
ATOM 2103 N N . ILE B 1 177 ? -16.61064 43.63573 36.33449 1.000 39.98486 176 ILE B N 1
ATOM 2104 C CA . ILE B 1 177 ? -17.87615 42.92435 36.15721 1.000 46.88347 176 ILE B CA 1
ATOM 2105 C C . ILE B 1 177 ? -18.86225 43.29127 37.25992 1.000 46.31490 176 ILE B C 1
ATOM 2106 O O . ILE B 1 177 ? -20.04257 43.55444 36.99896 1.000 49.50384 176 ILE B O 1
ATOM 2111 N N . PHE B 1 178 ? -18.39555 43.30062 38.51277 1.000 42.48474 177 PHE B N 1
ATOM 2112 C CA . PHE B 1 178 ? -19.27441 43.61803 39.63798 1.000 45.13615 177 PHE B CA 1
ATOM 2113 C C . PHE B 1 178 ? -19.69802 45.08271 39.62800 1.000 52.95935 177 PHE B C 1
ATOM 2114 O O . PHE B 1 178 ? -20.77469 45.42049 40.13714 1.000 59.86615 177 PHE B O 1
ATOM 2122 N N . SER B 1 179 ? -18.86968 45.96029 39.05836 1.000 46.42561 178 SER B N 1
ATOM 2123 C CA . SER B 1 179 ? -19.21653 47.37312 38.97238 1.000 43.59285 178 SER B CA 1
ATOM 2124 C C . SER B 1 179 ? -20.30688 47.60645 37.93369 1.000 50.76405 178 SER B C 1
ATOM 2125 O O . SER B 1 179 ? -21.28398 48.32224 38.18982 1.000 51.75598 178 SER B O 1
ATOM 2128 N N . GLU B 1 180 ? -20.15311 47.00519 36.75041 1.000 51.13038 179 GLU B N 1
ATOM 2129 C CA . GLU B 1 180 ? -21.13190 47.18921 35.68612 1.000 52.36863 179 GLU B CA 1
ATOM 2130 C C . GLU B 1 180 ? -22.49114 46.62133 36.07882 1.000 60.17494 179 GLU B C 1
ATOM 2131 O O . GLU B 1 180 ? -23.52417 47.26595 35.86506 1.000 60.69681 179 GLU B O 1
ATOM 2137 N N . GLN B 1 181 ? -22.51058 45.42946 36.68260 1.000 59.92502 180 GLN B N 1
ATOM 2138 C CA . GLN B 1 181 ? -23.77936 44.83354 37.08806 1.000 64.54272 180 GLN B CA 1
ATOM 2139 C C . GLN B 1 181 ? -24.55486 45.73042 38.04177 1.000 72.90265 180 GLN B C 1
ATOM 2140 O O . GLN B 1 181 ? -25.79134 45.74913 38.00775 1.000 71.57071 180 GLN B O 1
ATOM 2146 N N . LYS B 1 182 ? -23.85247 46.48756 38.88449 1.000 74.39991 181 LYS B N 1
ATOM 2147 C CA . LYS B 1 182 ? -24.47097 47.22825 39.97827 1.000 80.17400 181 LYS B CA 1
ATOM 2148 C C . LYS B 1 182 ? -25.33731 48.39026 39.49349 1.000 93.87179 181 LYS B C 1
ATOM 2149 O O . LYS B 1 182 ? -25.70499 49.26365 40.28726 1.000 100.06768 181 LYS B O 1
ATOM 2155 N N . LEU B 1 183 ? -25.67881 48.40866 38.20588 1.000 92.64985 182 LEU B N 1
ATOM 2156 C CA . LEU B 1 183 ? -26.56317 49.43076 37.65867 1.000 91.33247 182 LEU B CA 1
ATOM 2157 C C . LEU B 1 183 ? -27.69963 48.80244 36.85367 1.000 95.18237 182 LEU B C 1
ATOM 2158 O O . LEU B 1 183 ? -28.66061 48.27293 37.41988 1.000 96.81568 182 LEU B O 1
#

Sequence (250 aa):
EQLTREELYELFDLLVQVPPRTYLLNIIWNHKNGICRQGTKDLLKNNLRGIAPKPPKITWQGCSYYDCNMMVSTTLETEQTNRFYNLLNKKAPIDEIKSFIRRSCIDEFDKLHTDLYYVKYEKIFSSEQKLEEQLTREELYYELFDLLVQVPPRRTYLLNIWNHKNGICRQGTKDLLKNLRGIAPKSPPKITWQGCSYDCCNMMVSTTLETEQTNNRFYNLLNKKAPIDEIKSFIRSCIDEFDKKLHTDLYVKYEKIFSEQKL

Organism: Plasmodium falciparum (isolate 3D7) (NCBI:txid36329)